Protein 8QLF (pdb70)

Secondary structure (DSSP, 8-state):
---GGGG--B-HHHHHHHHHHHHHHHHHHHHHHHHHHHHHHHS-HHHHHHHHHHHHHHHHHHHHHHHHHHHHHHHEEEETTTTEEEEPTT----GGGGHHHHHHHHHHHHHHHHHHTT--HHHHHHHHHHHHHHHHHHHHHHHHHHTTHHHHTT-TT---HHHHHHHHHHHHHHHHHHHHHHHHHHHS-SS---HHHHHHHHHHHHHHHHHHTHHHHHHTGGGG---HHHHHHHHHHHHHHHHH--HHHHHHHHHHHHHHHHTT-HHHH--

InterPro domains:
  IPR001425 Archaeal/bacterial/fungal rhodopsins [PF01036] (18-257)
  IPR001425 Archaeal/bacterial/fungal rhodopsins [PTHR28286] (17-255)
  IPR001425 Archaeal/bacterial/fungal rhodopsins [SM01021] (22-272)

Nearest PDB structures (foldseek):
  8qqz-assembly1_A  TM=9.911E-01  e=8.292E-35  Erythrobacter
  6rf0-assembly1_C  TM=9.013E-01  e=1.579E-16  Dokdonia eikasta
  6yc1-assembly1_A  TM=9.137E-01  e=3.208E-16  Dokdonia eikasta
  6xyt-assembly1_C  TM=9.085E-01  e=8.650E-16  Dokdonia eikasta
  6rez-assembly1_D  TM=9.075E-01  e=1.842E-15  Dokdonia eikasta

Foldseek 3Di:
DFFLLQQAWAACCLLVLLLVLLVVLLVVLVVLLVVLVVLLVLFDPLLSVLSVLSNVLSVLRSVLSVVLSVLSVVQWDQDPVVNTTHGDPPRGHDNLSSLVSLLSNQLSLLLSLLSLLPDDDPRSVVLSVLSSVLSNLLSVLCSQLSVQLCVLLVPPPGDDPVSVVVSLVVSVVSVVSSLVSLVVSLCRRDDDDDVVLSVLSVVLSVLLVVLVVLVSVLSCLSNVSDHSVSVSVSSVSVSSSSVSVSVSSVSSSLSSLVVRVVVPSVSSVVD

Radius of gyration: 20.22 Å; Cα contacts (8 Å, |Δi|>4): 405; chains: 1; bounding box: 25×40×68 Å

Sequence (271 aa):
MPSIENFLAYDFWQYDVIRHLFAFFSTAVFLAGLVYFAMTARTTAPNYRLSANISAVVMVSAALELGQLWLLWNESFQWAELQGSSFVPVAGERFSNNGYRRYMNWLIDVPMLATQLVVVCGFVGTELRNRWAKLTIAGVLMILTGYVGQYFEPAVAGVPGYEGAEQFWIWGIISTAFFVWMLLILANAVRNPQGAPSDEVRSRLKFCFWFLLATWSIYPFAYAMPLFAPTADGVVVRQVIYTVADVSSLVFGVILSQVALRRSAEEGFEPARVA

Structure (mmCIF, N/CA/C/O backbone):
data_8QLF
#
_entry.id   8QLF
#
_cell.length_a   53.382
_cell.length_b   53.382
_cell.length_c   364.842
_cell.angle_alpha   90.00
_cell.angle_beta   90.00
_cell.angle_gamma   120.00
#
_symmetry.space_group_name_H-M   'P 61 2 2'
#
loop_
_entity.id
_entity.type
_entity.pdbx_description
1 polymer 'Bacteriorhodopsin-like protein'
2 non-polymer EICOSANE
3 non-polymer 'OLEIC ACID'
4 water water
#
loop_
_atom_site.group_PDB
_atom_site.id
_atom_site.type_symbol
_atom_site.label_atom_id
_atom_site.label_alt_id
_atom_site.label_comp_id
_atom_site.label_asym_id
_atom_site.label_entity_id
_atom_site.label_seq_id
_atom_site.pdbx_PDB_ins_code
_atom_site.Cartn_x
_atom_site.Cartn_y
_atom_site.Cartn_z
_atom_site.occupancy
_atom_site.B_iso_or_equiv
_atom_site.auth_seq_id
_atom_site.auth_comp_id
_atom_site.auth_asym_id
_atom_site.auth_atom_id
_atom_site.pdbx_PDB_model_num
ATOM 1 N N . MET A 1 1 ? -31.027 10.633 17.962 1.00 106.03 1 MET A N 1
ATOM 2 C CA . MET A 1 1 ? -30.040 10.942 16.889 1.00 95.47 1 MET A CA 1
ATOM 3 C C . MET A 1 1 ? -29.361 12.277 17.177 1.00 95.19 1 MET A C 1
ATOM 4 O O . MET A 1 1 ? -29.417 13.189 16.354 1.00 100.18 1 MET A O 1
ATOM 6 N N . PRO A 1 2 ? -28.705 12.440 18.349 1.00 80.79 2 PRO A N 1
ATOM 7 C CA . PRO A 1 2 ? -27.971 13.665 18.654 1.00 69.30 2 PRO A CA 1
ATOM 8 C C . PRO A 1 2 ? -26.629 13.672 17.907 1.00 40.93 2 PRO A C 1
ATOM 9 O O . PRO A 1 2 ? -25.953 12.668 17.944 1.00 43.97 2 PRO A O 1
ATOM 13 N N . SER A 1 3 ? -26.292 14.774 17.230 1.00 36.69 3 SER A N 1
ATOM 14 C CA . SER A 1 3 ? -24.966 14.973 16.587 1.00 32.27 3 SER A CA 1
ATOM 15 C C . SER A 1 3 ? -23.964 15.435 17.655 1.00 31.01 3 SER A C 1
ATOM 16 O O . SER A 1 3 ? -24.408 15.845 18.750 1.00 28.06 3 SER A O 1
ATOM 19 N N . ILE A 1 4 ? -22.663 15.328 17.376 1.00 25.13 4 ILE A N 1
ATOM 20 C CA . ILE A 1 4 ? -21.577 15.611 18.364 1.00 25.49 4 ILE A CA 1
ATOM 21 C C . ILE A 1 4 ? -21.770 17.019 18.945 1.00 26.23 4 ILE A C 1
ATOM 22 O O . ILE A 1 4 ? -21.325 17.245 20.087 1.00 25.92 4 ILE A O 1
ATOM 27 N N . GLU A 1 5 ? -22.401 17.923 18.190 1.00 24.41 5 GLU A N 1
ATOM 28 C CA . GLU A 1 5 ? -22.542 19.362 18.551 1.00 26.91 5 GLU A CA 1
ATOM 29 C C . GLU A 1 5 ? -23.323 19.497 19.863 1.00 28.96 5 GLU A C 1
ATOM 30 O O . GLU A 1 5 ? -23.133 20.511 20.565 1.00 27.98 5 GLU A O 1
ATOM 36 N N . ASN A 1 6 ? -24.155 18.502 20.180 1.00 31.13 6 ASN A N 1
ATOM 37 C CA . ASN A 1 6 ? -25.136 18.524 21.298 1.00 34.20 6 ASN A CA 1
ATOM 38 C C . ASN A 1 6 ? -24.462 18.255 22.644 1.00 34.86 6 ASN A C 1
ATOM 39 O O . ASN A 1 6 ? -25.117 18.494 23.678 1.00 34.64 6 ASN A O 1
ATOM 44 N N . PHE A 1 7 ? -23.230 17.741 22.644 1.00 30.86 7 PHE A N 1
ATOM 45 C CA . PHE A 1 7 ? -22.562 17.237 23.873 1.00 31.25 7 PHE A CA 1
ATOM 46 C C . PHE A 1 7 ? -21.514 18.245 24.350 1.00 31.99 7 PHE A C 1
ATOM 47 O O . PHE A 1 7 ? -20.745 17.908 25.262 1.00 38.18 7 PHE A O 1
ATOM 55 N N . LEU A 1 8 ? -21.509 19.448 23.770 1.00 27.30 8 LEU A N 1
ATOM 56 C CA . LEU A 1 8 ? -20.467 20.476 24.022 1.00 28.06 8 LEU A CA 1
ATOM 57 C C . LEU A 1 8 ? -21.110 21.780 24.502 1.00 27.77 8 LEU A C 1
ATOM 58 O O . LEU A 1 8 ? -22.249 22.083 24.095 1.00 27.36 8 LEU A O 1
ATOM 63 N N . ALA A 1 9 ? -20.376 22.525 25.328 1.00 29.79 9 ALA A N 1
ATOM 64 C CA . ALA A 1 9 ? -20.678 23.923 25.703 1.00 30.16 9 ALA A CA 1
ATOM 65 C C . ALA A 1 9 ? -19.859 24.829 24.785 1.00 29.13 9 ALA A C 1
ATOM 66 O O . ALA A 1 9 ? -18.753 24.406 24.372 1.00 30.57 9 ALA A O 1
ATOM 68 N N . TYR A 1 10 ? -20.392 26.011 24.470 1.00 27.75 10 TYR A N 1
ATOM 69 C CA . TYR A 1 10 ? -19.788 26.995 23.536 1.00 26.49 10 TYR A CA 1
ATOM 70 C C . TYR A 1 10 ? -19.640 28.339 24.253 1.00 28.72 10 TYR A C 1
ATOM 71 O O . TYR A 1 10 ? -20.610 28.788 24.894 1.00 27.09 10 TYR A O 1
ATOM 80 N N . ASP A 1 11 ? -18.456 28.953 24.169 1.00 29.31 11 ASP A N 1
ATOM 81 C CA . ASP A 1 11 ? -18.255 30.358 24.610 1.00 27.35 11 ASP A CA 1
ATOM 82 C C . ASP A 1 11 ? -19.012 31.237 23.612 1.00 29.35 11 ASP A C 1
ATOM 83 O O . ASP A 1 11 ? -19.488 30.693 22.585 1.00 28.16 11 ASP A O 1
ATOM 88 N N . PHE A 1 12 ? -19.168 32.526 23.906 1.00 25.19 12 PHE A N 1
ATOM 89 C CA . PHE A 1 12 ? -20.017 33.430 23.091 1.00 26.85 12 PHE A CA 1
ATOM 90 C C . PHE A 1 12 ? -19.516 33.440 21.642 1.00 29.06 12 PHE A C 1
ATOM 91 O O . PHE A 1 12 ? -20.358 33.345 20.728 1.00 29.48 12 PHE A O 1
ATOM 99 N N . TRP A 1 13 ? -18.199 33.570 21.442 1.00 27.65 13 TRP A N 1
ATOM 100 C CA . TRP A 1 13 ? -17.563 33.666 20.100 1.00 28.23 13 TRP A CA 1
ATOM 101 C C . TRP A 1 13 ? -17.879 32.413 19.274 1.00 26.88 13 TRP A C 1
ATOM 102 O O . TRP A 1 13 ? -18.332 32.562 18.123 1.00 26.20 13 TRP A O 1
ATOM 113 N N . GLN A 1 14 ? -17.626 31.228 19.833 1.00 26.74 14 GLN A N 1
ATOM 114 C CA . GLN A 1 14 ? -17.865 29.925 19.159 1.00 27.67 14 GLN A CA 1
ATOM 115 C C . GLN A 1 14 ? -19.333 29.839 18.733 1.00 26.89 14 GLN A C 1
ATOM 116 O O . GLN A 1 14 ? -19.601 29.573 17.543 1.00 23.71 14 GLN A O 1
ATOM 122 N N . TYR A 1 15 ? -20.247 30.058 19.676 1.00 26.17 15 TYR A N 1
ATOM 123 C CA . TYR A 1 15 ? -21.711 29.972 19.448 1.00 26.05 15 TYR A CA 1
ATOM 124 C C . TYR A 1 15 ? -22.128 31.012 18.407 1.00 26.78 15 TYR A C 1
ATOM 125 O O . TYR A 1 15 ? -22.910 30.676 17.499 1.00 27.84 15 TYR A O 1
ATOM 134 N N . ASP A 1 16 ? -21.612 32.236 18.545 1.00 25.58 16 ASP A N 1
ATOM 135 C CA . ASP A 1 16 ? -22.022 33.404 17.723 1.00 26.95 16 ASP A CA 1
ATOM 136 C C . ASP A 1 16 ? -21.494 33.253 16.289 1.00 26.89 16 ASP A C 1
ATOM 137 O O . ASP A 1 16 ? -22.225 33.633 15.356 1.00 27.13 16 ASP A O 1
ATOM 142 N N . VAL A 1 17 ? -20.278 32.726 16.115 1.00 24.43 17 VAL A N 1
ATOM 143 C CA . VAL A 1 17 ? -19.669 32.466 14.776 1.00 26.31 17 VAL A CA 1
ATOM 144 C C . VAL A 1 17 ? -20.573 31.487 14.020 1.00 25.30 17 VAL A C 1
ATOM 145 O O . VAL A 1 17 ? -20.905 31.755 12.846 1.00 23.25 17 VAL A O 1
ATOM 149 N N . ILE A 1 18 ? -20.943 30.382 14.670 1.00 23.49 18 ILE A N 1
ATOM 150 C CA . ILE A 1 18 ? -21.735 29.286 14.040 1.00 26.59 18 ILE A CA 1
ATOM 151 C C . ILE A 1 18 ? -23.108 29.848 13.660 1.00 27.33 18 ILE A C 1
ATOM 152 O O . ILE A 1 18 ? -23.560 29.592 12.533 1.00 22.41 18 ILE A O 1
ATOM 157 N N . ARG A 1 19 ? -23.712 30.629 14.556 1.00 26.44 19 ARG A N 1
ATOM 158 C CA . ARG A 1 19 ? -24.997 31.337 14.329 1.00 29.59 19 ARG A CA 1
ATOM 159 C C . ARG A 1 19 ? -24.897 32.192 13.058 1.00 25.61 19 ARG A C 1
ATOM 160 O O . ARG A 1 19 ? -25.819 32.116 12.225 1.00 24.82 19 ARG A O 1
ATOM 168 N N . HIS A 1 20 ? -23.814 32.963 12.908 1.00 24.75 20 HIS A N 1
ATOM 169 C CA . HIS A 1 20 ? -23.584 33.887 11.760 1.00 28.56 20 HIS A CA 1
ATOM 170 C C . HIS A 1 20 ? -23.361 33.095 10.463 1.00 27.51 20 HIS A C 1
ATOM 171 O O . HIS A 1 20 ? -23.808 33.567 9.402 1.00 26.46 20 HIS A O 1
ATOM 178 N N . LEU A 1 21 ? -22.683 31.947 10.535 1.00 25.21 21 LEU A N 1
ATOM 179 C CA . LEU A 1 21 ? -22.473 31.053 9.363 1.00 23.72 21 LEU A CA 1
ATOM 180 C C . LEU A 1 21 ? -23.839 30.671 8.777 1.00 25.78 21 LEU A C 1
ATOM 181 O O . LEU A 1 21 ? -24.022 30.815 7.551 1.00 23.93 21 LEU A O 1
ATOM 186 N N . PHE A 1 22 ? -24.771 30.218 9.618 1.00 24.73 22 PHE A N 1
ATOM 187 C CA . PHE A 1 22 ? -26.125 29.771 9.192 1.00 26.13 22 PHE A CA 1
ATOM 188 C C . PHE A 1 22 ? -26.892 30.959 8.590 1.00 28.67 22 PHE A C 1
ATOM 189 O O . PHE A 1 22 ? -27.485 30.802 7.510 1.00 25.08 22 PHE A O 1
ATOM 197 N N . ALA A 1 23 ? -26.856 32.119 9.251 1.00 25.64 23 ALA A N 1
ATOM 198 C CA . ALA A 1 23 ? -27.599 33.339 8.852 1.00 29.76 23 ALA A CA 1
ATOM 199 C C . ALA A 1 23 ? -27.059 33.899 7.527 1.00 30.79 23 ALA A C 1
ATOM 200 O O . ALA A 1 23 ? -27.868 34.185 6.627 1.00 32.53 23 ALA A O 1
ATOM 202 N N A PHE A 1 24 ? -25.734 34.074 7.432 0.50 28.52 24 PHE A N 1
ATOM 203 N N B PHE A 1 24 ? -25.738 34.038 7.397 0.50 31.08 24 PHE A N 1
ATOM 204 C CA A PHE A 1 24 ? -25.012 34.574 6.229 0.50 30.81 24 PHE A CA 1
ATOM 205 C CA B PHE A 1 24 ? -25.087 34.624 6.197 0.50 35.06 24 PHE A CA 1
ATOM 206 C C A PHE A 1 24 ? -25.334 33.677 5.031 0.50 29.59 24 PHE A C 1
ATOM 207 C C B PHE A 1 24 ? -25.253 33.677 5.000 0.50 31.67 24 PHE A C 1
ATOM 208 O O A PHE A 1 24 ? -25.639 34.202 3.947 0.50 28.92 24 PHE A O 1
ATOM 209 O O B PHE A 1 24 ? -25.367 34.177 3.868 0.50 30.68 24 PHE A O 1
ATOM 224 N N . SER A 1 25 ? -25.270 32.360 5.231 1.00 26.98 25 SER A N 1
ATO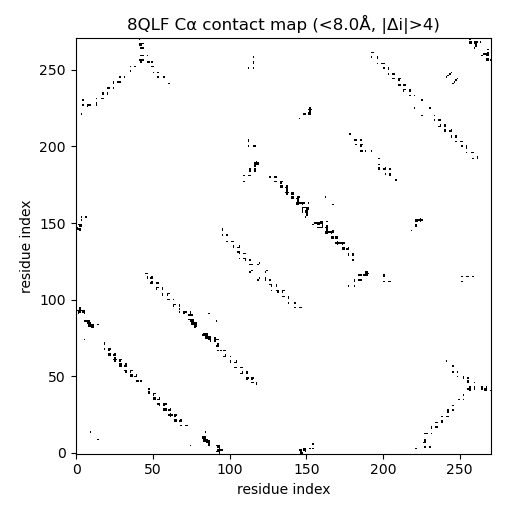M 225 C CA . SER A 1 25 ? -25.540 31.351 4.173 1.00 29.52 25 SER A CA 1
ATOM 226 C C . SER A 1 25 ? -26.975 31.528 3.660 1.00 25.68 25 SER A C 1
ATOM 227 O O . SER A 1 25 ? -27.153 31.633 2.434 1.00 25.64 25 SER A O 1
ATOM 230 N N . THR A 1 26 ? -27.953 31.570 4.571 1.00 26.28 26 THR A N 1
ATOM 231 C CA . THR A 1 26 ? -29.389 31.799 4.259 1.00 24.24 26 THR A CA 1
ATOM 232 C C . THR A 1 26 ? -29.512 33.048 3.378 1.00 26.70 26 THR A C 1
ATOM 233 O O . THR A 1 26 ? -30.155 32.963 2.317 1.00 26.54 26 THR A O 1
ATOM 237 N N . ALA A 1 27 ? -28.903 34.159 3.802 1.00 28.15 27 ALA A N 1
ATOM 238 C CA . ALA A 1 27 ? -28.953 35.470 3.114 1.00 28.84 27 ALA A CA 1
ATOM 239 C C . ALA A 1 27 ? -28.368 35.347 1.699 1.00 29.13 27 ALA A C 1
ATOM 240 O O . ALA A 1 27 ? -29.008 35.834 0.746 1.00 29.25 27 ALA A O 1
ATOM 242 N N . VAL A 1 28 ? -27.201 34.706 1.573 1.00 27.11 28 VAL A N 1
ATOM 243 C CA . VAL A 1 28 ? -26.444 34.556 0.293 1.00 28.78 28 VAL A CA 1
ATOM 244 C C . VAL A 1 28 ? -27.276 33.748 -0.712 1.00 24.27 28 VAL A C 1
ATOM 245 O O . VAL A 1 28 ? -27.260 34.103 -1.913 1.00 25.22 28 VAL A O 1
ATOM 249 N N . PHE A 1 29 ? -27.980 32.708 -0.257 1.00 23.46 29 PHE A N 1
ATOM 250 C CA . PHE A 1 29 ? -28.811 31.837 -1.132 1.00 25.41 29 PHE A CA 1
ATOM 251 C C . PHE A 1 29 ? -30.019 32.636 -1.644 1.00 22.12 29 PHE A C 1
ATOM 252 O O . PHE A 1 29 ? -30.352 32.528 -2.842 1.00 21.38 29 PHE A O 1
ATOM 260 N N . LEU A 1 30 ? -30.641 33.430 -0.769 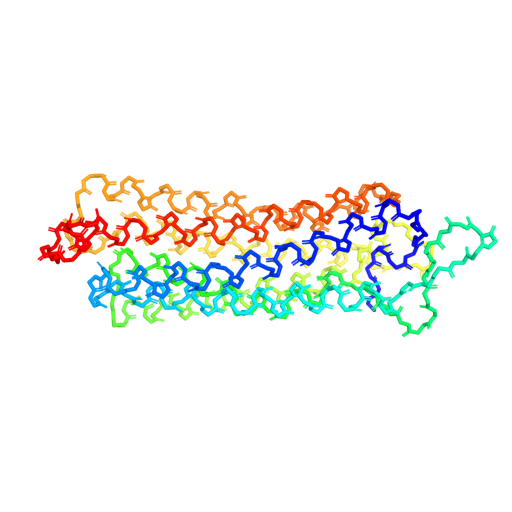1.00 22.91 30 LEU A N 1
ATOM 261 C CA . LEU A 1 30 ? -31.769 34.335 -1.122 1.00 26.73 30 LEU A CA 1
ATOM 262 C C . LEU A 1 30 ? -31.299 35.343 -2.176 1.00 27.40 30 LEU A C 1
ATOM 263 O O . LEU A 1 30 ? -32.022 35.533 -3.173 1.00 29.53 30 LEU A O 1
ATOM 268 N N . ALA A 1 31 ? -30.125 35.953 -1.975 1.00 26.25 31 ALA A N 1
ATOM 269 C CA . ALA A 1 31 ? -29.492 36.884 -2.941 1.00 26.07 31 ALA A CA 1
ATOM 270 C C . ALA A 1 31 ? -29.245 36.158 -4.272 1.00 29.21 31 ALA A C 1
ATOM 271 O O . ALA A 1 31 ? -29.494 36.758 -5.336 1.00 29.42 31 ALA A O 1
ATOM 273 N N . GLY A 1 32 ? -28.761 34.914 -4.214 1.00 25.19 32 GLY A N 1
ATOM 274 C CA . GLY A 1 32 ? -28.554 34.062 -5.403 1.00 23.17 32 GLY A CA 1
ATOM 275 C C . GLY A 1 32 ? -29.822 33.981 -6.236 1.00 21.83 32 GLY A C 1
ATOM 276 O O . GLY A 1 32 ? -29.739 34.022 -7.478 1.00 23.26 32 GLY A O 1
ATOM 277 N N . LEU A 1 33 ? -30.969 33.868 -5.570 1.00 27.25 33 LEU A N 1
ATOM 278 C CA . LEU A 1 33 ? -32.312 33.812 -6.206 1.00 30.14 33 LEU A CA 1
ATOM 279 C C . LEU A 1 33 ? -32.442 34.947 -7.233 1.00 28.48 33 LEU A C 1
ATOM 280 O O . LEU A 1 33 ? -32.882 34.679 -8.377 1.00 28.42 33 LEU A O 1
ATOM 285 N N . VAL A 1 34 ? -32.060 36.171 -6.850 1.00 29.87 34 VAL A N 1
ATOM 286 C CA . VAL A 1 34 ? -32.123 37.381 -7.724 1.00 30.12 34 VAL A CA 1
ATOM 287 C C . VAL A 1 34 ? -31.257 37.148 -8.967 1.00 28.31 34 VAL A C 1
ATOM 288 O O . VAL A 1 34 ? -31.749 37.387 -10.085 1.00 28.25 34 VAL A O 1
ATOM 292 N N . TYR A 1 35 ? -30.008 36.711 -8.784 1.00 26.22 35 TYR A N 1
ATOM 293 C CA . TYR A 1 35 ? -29.050 36.486 -9.896 1.00 25.00 35 TYR A CA 1
ATOM 294 C C . TYR A 1 35 ? -29.653 35.499 -10.908 1.00 24.97 35 TYR A C 1
ATOM 295 O O . TYR A 1 35 ? -29.608 35.771 -12.127 1.00 24.86 35 TYR A O 1
ATOM 304 N N . PHE A 1 36 ? -30.189 34.372 -10.433 1.00 22.59 36 PHE A N 1
ATOM 305 C CA . PHE A 1 36 ? -30.666 33.261 -11.302 1.00 24.23 36 PHE A CA 1
ATOM 306 C C . PHE A 1 36 ? -31.914 33.704 -12.069 1.00 23.18 36 PHE A C 1
ATOM 307 O O . PHE A 1 36 ? -32.023 33.362 -13.260 1.00 23.50 36 PHE A O 1
ATOM 315 N N . ALA A 1 37 ? -32.812 34.448 -11.416 1.00 25.51 37 ALA A N 1
ATOM 316 C CA . ALA A 1 37 ? -34.009 35.051 -12.050 1.00 30.04 37 ALA A CA 1
ATOM 317 C C . ALA A 1 37 ? -33.570 35.908 -13.246 1.00 30.76 37 ALA A C 1
ATOM 318 O O . ALA A 1 37 ? -34.108 35.717 -14.355 1.00 29.27 37 ALA A O 1
ATOM 320 N N . MET A 1 38 ? -32.592 36.792 -13.039 1.00 30.10 38 MET A N 1
ATOM 321 C CA . MET A 1 38 ? -32.101 37.749 -14.068 1.00 31.77 38 MET A CA 1
ATOM 322 C C . MET A 1 38 ? -31.416 36.986 -15.206 1.00 31.29 38 MET A C 1
ATOM 323 O O . MET A 1 38 ? -31.747 37.251 -16.383 1.00 34.16 38 MET A O 1
ATOM 328 N N . THR A 1 39 ? -30.523 36.053 -14.866 1.00 29.56 39 THR A N 1
ATOM 329 C CA . THR A 1 39 ? -29.748 35.225 -15.827 1.00 29.98 39 THR A CA 1
ATOM 330 C C . THR A 1 39 ? -30.706 34.370 -16.665 1.00 29.50 39 THR A C 1
ATOM 331 O O . THR A 1 39 ? -30.422 34.166 -17.857 1.00 29.89 39 THR A O 1
ATOM 335 N N . ALA A 1 40 ? -31.796 33.878 -16.074 1.00 27.01 40 ALA A N 1
ATOM 336 C CA . ALA A 1 40 ? -32.776 33.009 -16.768 1.00 31.92 40 ALA A CA 1
ATOM 337 C C . ALA A 1 40 ? -33.235 33.699 -18.061 1.00 26.05 40 ALA A C 1
ATOM 338 O O . ALA A 1 40 ? -33.303 33.019 -19.107 1.00 27.25 40 ALA A O 1
ATOM 340 N N . ARG A 1 41 ? -33.506 35.006 -17.991 1.00 29.92 41 ARG A N 1
ATOM 341 C CA . ARG A 1 41 ? -34.089 35.817 -19.097 1.00 32.94 41 ARG A CA 1
ATOM 342 C C . ARG A 1 41 ? -33.106 35.932 -20.268 1.00 32.89 41 ARG A C 1
ATOM 343 O O . ARG A 1 41 ? -33.581 36.103 -21.409 1.00 35.29 41 ARG A O 1
ATOM 351 N N . THR A 1 42 ? -31.798 35.873 -19.999 1.00 29.04 42 THR A N 1
ATOM 352 C CA . THR A 1 42 ? -30.721 36.038 -21.015 1.00 29.91 42 THR A CA 1
ATOM 353 C C . THR A 1 42 ? -30.256 34.661 -21.504 1.00 28.81 42 THR A C 1
ATOM 354 O O . THR A 1 42 ? -29.376 34.612 -22.383 1.00 28.25 42 THR A O 1
ATOM 358 N N . THR A 1 43 ? -30.831 33.584 -20.965 1.00 28.09 43 THR A N 1
ATOM 359 C CA . THR A 1 43 ? -30.489 32.186 -21.336 1.00 25.65 43 THR A CA 1
ATOM 360 C C . THR A 1 43 ? -31.496 31.695 -22.379 1.00 24.98 43 THR A C 1
ATOM 361 O O . THR A 1 43 ? -32.698 31.986 -22.216 1.00 24.51 43 THR A O 1
ATOM 365 N N . ALA A 1 44 ? -31.019 30.984 -23.406 1.00 25.08 44 ALA A N 1
ATOM 366 C CA . ALA A 1 44 ? -31.855 30.343 -24.448 1.00 24.91 44 ALA A CA 1
ATOM 367 C C . ALA A 1 44 ? -32.871 29.420 -23.781 1.00 24.20 44 ALA A C 1
ATOM 368 O O . ALA A 1 44 ? -32.579 28.790 -22.767 1.00 23.51 44 ALA A O 1
ATOM 370 N N . PRO A 1 45 ? -34.096 29.303 -24.335 1.00 25.45 45 PRO A N 1
ATOM 371 C CA . PRO A 1 45 ? -35.128 28.443 -23.754 1.00 27.32 45 PRO A CA 1
ATOM 372 C C . PRO A 1 45 ? -34.628 27.042 -23.376 1.00 27.46 45 PRO A C 1
ATOM 373 O O . PRO A 1 45 ? -35.019 26.548 -22.335 1.00 31.02 45 PRO A O 1
ATOM 377 N N . ASN A 1 46 ? -33.782 26.443 -24.220 1.00 30.32 46 ASN A N 1
ATOM 378 C CA . ASN A 1 46 ? -33.363 25.021 -24.100 1.00 30.55 46 ASN A CA 1
ATOM 379 C C . ASN A 1 46 ? -32.411 24.833 -22.906 1.00 33.22 46 ASN A C 1
ATOM 380 O O . ASN A 1 46 ? -32.229 23.669 -22.493 1.00 41.63 46 ASN A O 1
ATOM 385 N N . TYR A 1 47 ? -31.822 25.911 -22.374 1.00 27.19 47 TYR A N 1
ATOM 386 C CA . TYR A 1 47 ? -30.870 25.858 -21.228 1.00 26.35 47 TYR A CA 1
ATOM 387 C C . TYR A 1 47 ? -31.439 26.608 -20.020 1.00 25.49 47 TYR A C 1
ATOM 388 O O . TYR A 1 47 ? -30.843 26.529 -18.928 1.00 22.90 47 TYR A O 1
ATOM 397 N N . ARG A 1 48 ? -32.564 27.303 -20.199 1.00 22.71 48 ARG A N 1
ATOM 398 C CA . ARG A 1 48 ? -33.180 28.148 -19.143 1.00 25.03 48 ARG A CA 1
ATOM 399 C C . ARG A 1 48 ? -33.580 27.284 -17.939 1.00 23.87 48 ARG A C 1
ATOM 400 O O . ARG A 1 48 ? -33.546 27.795 -16.803 1.00 23.28 48 ARG A O 1
ATOM 408 N N . LEU A 1 49 ? -33.954 26.026 -18.169 1.00 22.76 49 LEU A N 1
ATOM 409 C CA . LEU A 1 49 ? -34.338 25.092 -17.078 1.00 22.94 49 LEU A CA 1
ATOM 410 C C . LEU A 1 49 ? -33.238 25.078 -16.006 1.00 23.75 49 LEU A C 1
ATOM 411 O O . LEU A 1 49 ? -33.580 25.014 -14.807 1.00 23.05 49 LEU A O 1
ATOM 416 N N . SER A 1 50 ? -31.965 25.134 -16.406 1.00 21.26 50 SER A N 1
ATOM 417 C CA . SER A 1 50 ? -30.818 25.026 -15.464 1.00 22.94 50 SER A CA 1
ATOM 418 C C . SER A 1 50 ? -30.850 26.186 -14.460 1.00 22.06 50 SER A C 1
ATOM 419 O O . SER A 1 50 ? -30.691 25.925 -13.250 1.00 22.48 50 SER A O 1
ATOM 422 N N . ALA A 1 51 ? -31.051 27.421 -14.929 1.00 24.62 51 ALA A N 1
ATOM 423 C CA . ALA A 1 51 ? -31.160 28.621 -14.067 1.00 23.23 51 ALA A CA 1
ATOM 424 C C . ALA A 1 51 ? -32.355 28.443 -13.123 1.00 24.10 51 ALA A C 1
ATOM 425 O O . ALA A 1 51 ? -32.258 28.821 -11.941 1.00 23.50 51 ALA A O 1
ATOM 427 N N . ASN A 1 52 ? -33.444 27.871 -13.634 1.00 22.54 52 ASN A N 1
ATOM 428 C CA . ASN A 1 52 ? -34.700 27.644 -12.874 1.00 20.75 52 ASN A CA 1
ATOM 429 C C . ASN A 1 52 ? -34.441 26.634 -11.747 1.00 21.22 52 ASN A C 1
ATOM 430 O O . ASN A 1 52 ? -34.980 26.822 -10.645 1.00 21.04 52 ASN A O 1
ATOM 435 N N . ILE A 1 53 ? -33.652 25.595 -12.028 1.00 19.58 53 ILE A N 1
ATOM 436 C CA . ILE A 1 53 ? -33.252 24.551 -11.041 1.00 20.13 53 ILE A CA 1
ATOM 437 C C . ILE A 1 53 ? -32.372 25.200 -9.963 1.00 19.71 53 ILE A C 1
ATOM 438 O O . ILE A 1 53 ? -32.561 24.884 -8.773 1.00 20.19 53 ILE A O 1
ATOM 443 N N . SER A 1 54 ? -31.460 26.099 -10.345 1.00 21.13 54 SER A N 1
ATOM 444 C CA . SER A 1 54 ? -30.599 26.839 -9.384 1.00 21.43 54 SER A CA 1
ATOM 445 C C . SER A 1 54 ? -31.485 27.596 -8.384 1.00 21.99 54 SER A C 1
ATOM 446 O O . SER A 1 54 ? -31.178 27.563 -7.174 1.00 19.57 54 SER A O 1
ATOM 449 N N . ALA A 1 55 ? -32.552 28.237 -8.863 1.00 21.60 55 ALA A N 1
ATOM 450 C CA . ALA A 1 55 ? -33.525 28.979 -8.026 1.00 23.22 55 ALA A CA 1
ATOM 451 C C . ALA A 1 55 ? -34.149 28.013 -7.014 1.00 22.93 55 ALA A C 1
ATOM 452 O O . ALA A 1 55 ? -34.243 28.368 -5.824 1.00 23.11 55 ALA A O 1
ATOM 454 N N . VAL A 1 56 ? -34.548 26.823 -7.467 1.00 21.54 56 VAL A N 1
ATOM 455 C CA . VAL A 1 56 ? -35.133 25.767 -6.592 1.00 20.63 56 VAL A CA 1
ATOM 456 C C . VAL A 1 56 ? -34.115 25.400 -5.509 1.00 21.00 56 VAL A C 1
ATOM 457 O O . VAL A 1 56 ? -34.512 25.267 -4.338 1.00 21.24 56 VAL A O 1
ATOM 461 N N . VAL A 1 57 ? -32.848 25.221 -5.883 1.00 20.70 57 VAL A N 1
ATOM 462 C CA . VAL A 1 57 ? -31.778 24.843 -4.914 1.00 21.83 57 VAL A CA 1
ATOM 463 C C . VAL A 1 57 ? -31.560 25.994 -3.926 1.00 21.40 57 VAL A C 1
ATOM 464 O O . VAL A 1 57 ? -31.344 25.704 -2.730 1.00 19.38 57 VAL A O 1
ATOM 468 N N . MET A 1 58 ? -31.622 27.249 -4.388 1.00 22.69 58 MET A N 1
ATOM 469 C CA . MET A 1 58 ? -31.421 28.433 -3.504 1.00 22.40 58 MET A CA 1
ATOM 470 C C . MET A 1 58 ? -32.485 28.423 -2.399 1.00 23.74 58 MET A C 1
ATOM 471 O O . MET A 1 58 ? -32.125 28.668 -1.227 1.00 23.58 58 MET A O 1
ATOM 476 N N . VAL A 1 59 ? -33.746 28.162 -2.756 1.00 22.48 59 VAL A N 1
ATOM 477 C CA . VAL A 1 59 ? -34.890 28.156 -1.796 1.00 23.33 59 VAL A CA 1
ATOM 478 C C . VAL A 1 59 ? -34.717 26.967 -0.845 1.00 22.82 59 VAL A C 1
ATOM 479 O O . VAL A 1 59 ? -34.841 27.159 0.383 1.00 22.57 59 VAL A O 1
ATOM 483 N N . SER A 1 60 ? -34.416 25.786 -1.388 1.00 21.08 60 SER A N 1
ATOM 484 C CA . SER A 1 60 ? -34.140 24.558 -0.601 1.00 21.79 60 SER A CA 1
ATOM 485 C C . SER A 1 60 ? -33.046 24.856 0.431 1.00 21.65 60 SER A C 1
ATOM 486 O O . SER A 1 60 ? -33.251 24.541 1.620 1.00 22.43 60 SER A O 1
ATOM 489 N N . ALA A 1 61 ? -31.937 25.459 -0.010 1.00 19.97 61 ALA A N 1
ATOM 490 C CA . ALA A 1 61 ? -30.729 25.728 0.812 1.00 20.26 61 ALA A CA 1
ATOM 491 C C . ALA A 1 61 ? -31.037 26.790 1.876 1.00 22.06 61 ALA A C 1
ATOM 492 O O . ALA A 1 61 ? -30.527 26.659 3.010 1.00 22.52 61 ALA A O 1
ATOM 494 N N . ALA A 1 62 ? -31.836 27.802 1.530 1.00 21.87 62 ALA A N 1
ATOM 495 C CA . ALA A 1 62 ? -32.261 28.879 2.455 1.00 22.98 62 ALA A CA 1
ATOM 496 C C . ALA A 1 62 ? -33.055 28.265 3.615 1.00 24.70 62 ALA A C 1
ATOM 497 O O . ALA A 1 62 ? -32.817 28.660 4.772 1.00 23.67 62 ALA A O 1
ATOM 499 N N . LEU A 1 63 ? -33.953 27.320 3.318 1.00 24.51 63 LEU A N 1
ATOM 500 C CA . LEU A 1 63 ? -34.787 26.623 4.335 1.00 28.31 63 LEU A CA 1
ATOM 501 C C . LEU A 1 63 ? -33.912 25.664 5.153 1.00 26.12 63 LEU A C 1
ATOM 502 O O . LEU A 1 63 ? -34.105 25.602 6.378 1.00 27.38 63 LEU A O 1
ATOM 507 N N . GLU A 1 64 ? -33.005 24.938 4.493 1.00 26.80 64 GLU A N 1
ATOM 508 C CA . GLU A 1 64 ? -31.963 24.088 5.133 1.00 28.90 64 GLU A CA 1
ATOM 509 C C . GLU A 1 64 ? -31.256 24.873 6.238 1.00 26.22 64 GLU A C 1
ATOM 510 O O . GLU A 1 64 ? -31.327 24.453 7.413 1.00 27.17 64 GLU A O 1
ATOM 516 N N . LEU A 1 65 ? -30.576 25.959 5.849 1.00 24.09 65 LEU A N 1
ATOM 517 C CA . LEU A 1 65 ? -29.673 26.738 6.736 1.00 26.21 65 LEU A CA 1
ATOM 518 C C . LEU A 1 65 ? -30.510 27.558 7.724 1.00 24.08 65 LEU A C 1
ATOM 519 O O . LEU A 1 65 ? -30.055 27.738 8.868 1.00 23.44 65 LEU A O 1
ATOM 524 N N . GLY A 1 66 ? -31.694 28.008 7.302 1.00 24.52 66 GLY A N 1
ATOM 525 C CA . GLY A 1 66 ? -32.684 28.660 8.179 1.00 23.49 66 GLY A CA 1
ATOM 526 C C . GLY A 1 66 ? -33.083 27.745 9.322 1.00 23.40 66 GLY A C 1
ATOM 527 O O . GLY A 1 66 ? -33.090 28.205 10.474 1.00 23.82 66 GLY A O 1
ATOM 528 N N . GLN A 1 67 ? -33.380 26.477 9.025 1.00 23.26 67 GLN A N 1
ATOM 529 C CA . GLN A 1 67 ? -33.735 25.469 10.056 1.00 23.41 67 GLN A CA 1
ATOM 530 C C . GLN A 1 67 ? -32.554 25.266 11.012 1.00 25.60 67 GLN A C 1
ATOM 531 O O . GLN A 1 67 ? -32.793 25.208 12.239 1.00 22.95 67 GLN A O 1
ATOM 537 N N . LEU A 1 68 ? -31.331 25.162 10.482 1.00 23.22 68 LEU A N 1
ATOM 538 C CA . LEU A 1 68 ? -30.105 25.003 11.307 1.00 23.85 68 LEU A CA 1
ATOM 539 C C . LEU A 1 68 ? -29.967 26.218 12.233 1.00 23.58 68 LEU A C 1
ATOM 540 O O . LEU A 1 68 ? -29.639 26.020 13.413 1.00 25.49 68 LEU A O 1
ATOM 545 N N . TRP A 1 69 ? -30.207 27.429 11.724 1.00 22.85 69 TRP A N 1
ATOM 546 C CA . TRP A 1 69 ? -30.128 28.674 12.535 1.00 24.90 69 TRP A CA 1
ATOM 547 C C . TRP A 1 69 ? -31.118 28.588 13.705 1.00 23.65 69 TRP A C 1
ATOM 548 O O . TRP A 1 69 ? -30.715 28.885 14.854 1.00 22.52 69 TRP A O 1
ATOM 559 N N . LEU A 1 70 ? -32.357 28.175 13.429 1.00 22.05 70 LEU A N 1
ATOM 560 C CA . LEU A 1 70 ? -33.447 28.067 14.436 1.00 27.29 70 LEU A CA 1
ATOM 561 C C . LEU A 1 70 ? -33.105 26.980 15.462 1.00 28.73 70 LEU A C 1
ATOM 562 O O . LEU A 1 70 ? -33.256 27.238 16.673 1.00 26.66 70 LEU A O 1
ATOM 567 N N . LEU A 1 71 ? -32.665 25.809 14.995 1.00 25.49 71 LEU A N 1
ATOM 568 C CA . LEU A 1 71 ? -32.301 24.656 15.861 1.00 28.58 71 LEU A CA 1
ATOM 569 C C . LEU A 1 71 ? -31.113 25.034 16.753 1.00 25.41 71 LEU A C 1
ATOM 570 O O . LEU A 1 71 ? -31.125 24.646 17.931 1.00 26.23 71 LEU A O 1
ATOM 575 N N . TRP A 1 72 ? -30.137 25.772 16.212 1.00 26.22 72 TRP A N 1
ATOM 576 C CA . TRP A 1 72 ? -28.927 26.219 16.951 1.00 24.78 72 TRP A CA 1
ATOM 577 C C . TRP A 1 72 ? -29.347 27.139 18.105 1.00 30.37 72 TRP A C 1
ATOM 578 O O . TRP A 1 72 ? -28.859 26.944 19.236 1.00 30.17 72 TRP A O 1
ATOM 589 N N . ASN A 1 73 ? -30.236 28.094 17.827 1.00 28.88 73 ASN A N 1
ATOM 590 C CA . ASN A 1 73 ? -30.736 29.083 18.818 1.00 30.64 73 ASN A CA 1
ATOM 591 C C . ASN A 1 73 ? -31.547 28.363 19.900 1.00 30.55 73 ASN A C 1
ATOM 592 O O . ASN A 1 73 ? -31.377 28.706 21.084 1.00 32.36 73 ASN A O 1
ATOM 597 N N . GLU A 1 74 ? -32.367 27.385 19.508 1.00 29.79 74 GLU A N 1
ATOM 598 C CA . GLU A 1 74 ? -33.349 26.689 20.386 1.00 30.22 74 GLU A CA 1
ATOM 599 C C . GLU A 1 74 ? -32.660 25.611 21.239 1.00 36.50 74 GLU A C 1
ATOM 600 O O . GLU A 1 74 ? -33.158 25.326 22.344 1.00 33.08 74 GLU A O 1
ATOM 606 N N . SER A 1 75 ? -31.569 25.014 20.751 1.00 27.64 75 SER A N 1
ATOM 607 C CA . SER A 1 75 ? -30.972 23.778 21.324 1.00 31.02 75 SER A CA 1
ATOM 608 C C . SER A 1 75 ? -29.951 24.102 22.422 1.00 29.53 75 SER A C 1
ATOM 609 O O . SER A 1 75 ? -29.530 23.160 23.115 1.00 27.79 75 SER A O 1
ATOM 612 N N . PHE A 1 76 ? -29.571 25.374 22.574 1.00 27.54 76 PHE A N 1
ATOM 613 C CA . PHE A 1 76 ? -28.574 25.841 23.571 1.00 29.86 76 PHE A CA 1
ATOM 614 C C . PHE A 1 76 ? -29.134 27.045 24.333 1.00 30.67 76 PHE A C 1
ATOM 615 O O . PHE A 1 76 ? -29.930 27.814 23.766 1.00 32.09 76 PHE A O 1
ATOM 623 N N . GLN A 1 77 ? -28.720 27.188 25.593 1.00 31.93 77 GLN A N 1
ATOM 624 C CA . GLN A 1 77 ? -29.153 28.268 26.515 1.00 33.11 77 GLN A CA 1
ATOM 625 C C . GLN A 1 77 ? -27.910 28.886 27.160 1.00 33.33 77 GLN A C 1
ATOM 626 O O . GLN A 1 77 ? -27.004 28.127 27.563 1.00 29.81 77 GLN A O 1
ATOM 632 N N . TRP A 1 78 ? -27.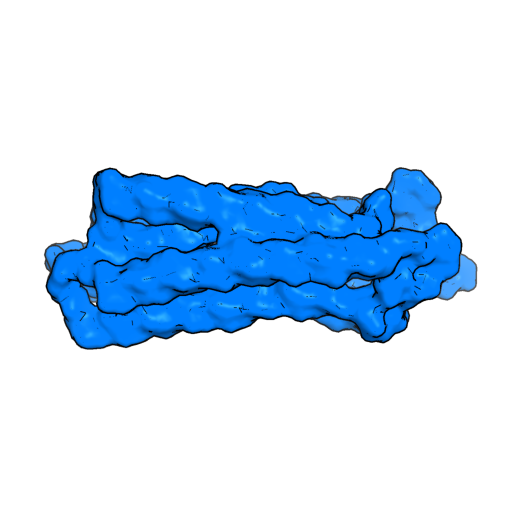862 30.214 27.232 1.00 31.29 78 TRP A N 1
ATOM 633 C CA . TRP A 1 78 ? -26.803 30.956 27.957 1.00 30.03 78 TRP A CA 1
ATOM 634 C C . TRP A 1 78 ? -26.870 30.588 29.441 1.00 28.33 78 TRP A C 1
ATOM 635 O O . TRP A 1 78 ? -27.954 30.726 30.029 1.00 31.11 78 TRP A O 1
ATOM 646 N N . ALA A 1 79 ? -25.759 30.110 30.007 1.00 26.31 79 ALA A N 1
ATOM 647 C CA . ALA A 1 79 ? -25.582 29.877 31.459 1.00 28.97 79 ALA A CA 1
ATOM 648 C C . ALA A 1 79 ? -24.658 30.969 32.009 1.00 30.10 79 ALA A C 1
ATOM 649 O O . ALA A 1 79 ? -23.440 30.898 31.762 1.00 29.62 79 ALA A O 1
ATOM 651 N N . GLU A 1 80 ? -25.232 31.945 32.714 1.00 28.92 80 GLU A N 1
ATOM 652 C CA . GLU A 1 80 ? -24.545 33.181 33.174 1.00 33.70 80 GLU A CA 1
ATOM 653 C C . GLU A 1 80 ? -23.325 32.827 34.035 1.00 30.24 80 GLU A C 1
ATOM 654 O O . GLU A 1 80 ? -22.271 33.468 33.854 1.00 33.19 80 GLU A O 1
ATOM 660 N N . LEU A 1 81 ? -23.463 31.858 34.944 1.00 28.17 81 LEU A N 1
ATOM 661 C CA . LEU A 1 81 ? -22.394 31.477 35.910 1.00 31.23 81 LEU A CA 1
ATOM 662 C C . LEU A 1 81 ? -21.236 30.797 35.169 1.00 31.36 81 LEU A C 1
ATOM 663 O O . LEU A 1 81 ? -20.089 30.917 35.638 1.00 29.06 81 LEU A O 1
ATOM 668 N N . GLN A 1 82 ? -21.522 30.136 34.041 1.00 33.10 82 GLN A N 1
ATOM 669 C CA . GLN A 1 82 ? -20.513 29.412 33.221 1.00 32.18 82 GLN A CA 1
ATOM 670 C C . GLN A 1 82 ? -19.932 30.352 32.161 1.00 36.36 82 GLN A C 1
ATOM 671 O O . GLN A 1 82 ? -18.792 30.106 31.720 1.00 33.37 82 GLN A O 1
ATOM 677 N N . GLY A 1 83 ? -20.696 31.371 31.752 1.00 31.11 83 GLY A N 1
ATOM 678 C CA . GLY A 1 83 ? -20.329 32.280 30.651 1.00 31.45 83 GLY A CA 1
ATOM 679 C C . GLY A 1 83 ? -20.228 31.528 29.334 1.00 31.01 83 GLY A C 1
ATOM 680 O O . GLY A 1 83 ? -19.342 31.841 28.519 1.00 32.61 83 GLY A O 1
ATOM 681 N N A SER A 1 84 ? -21.121 30.554 29.136 0.50 31.54 84 SER A N 1
ATOM 682 N N B SER A 1 84 ? -21.114 30.554 29.124 0.50 30.82 84 SER A N 1
ATOM 683 C CA A SER A 1 84 ? -21.168 29.669 27.944 0.50 31.83 84 SER A CA 1
ATOM 684 C CA B SER A 1 84 ? -21.157 29.728 27.891 0.50 30.67 84 SER A CA 1
ATOM 685 C C A SER A 1 84 ? -22.622 29.400 27.542 0.50 29.74 84 SER A C 1
ATOM 686 C C B SER A 1 84 ? -22.601 29.358 27.549 0.50 29.57 84 SER A C 1
ATOM 687 O O A SER A 1 84 ? -23.520 29.564 28.394 0.50 27.00 84 SER A O 1
ATOM 688 O O B SER A 1 84 ? -23.468 29.406 28.446 0.50 28.12 84 SER A O 1
ATOM 693 N N . PHE A 1 85 ? -22.830 29.008 26.283 1.00 27.02 85 PHE A N 1
ATOM 694 C CA . PHE A 1 85 ? -24.078 28.376 25.799 1.00 27.96 85 PHE A CA 1
ATOM 695 C C . PHE A 1 85 ? -23.943 26.877 26.077 1.00 27.08 85 PHE A C 1
ATOM 696 O O . PHE A 1 85 ? -22.921 26.285 25.698 1.00 29.83 85 PHE A O 1
ATOM 704 N N . VAL A 1 86 ? -24.925 26.300 26.769 1.00 24.20 86 VAL A N 1
ATOM 705 C CA . VAL A 1 86 ? -24.919 24.872 27.189 1.00 27.82 86 VAL A CA 1
ATOM 706 C C . VAL A 1 86 ? -26.121 24.181 26.558 1.00 27.80 86 VAL A C 1
ATOM 707 O O . VAL A 1 86 ? -27.147 24.816 26.317 1.00 29.03 86 VAL A O 1
ATOM 711 N N . PRO A 1 87 ? -26.025 22.863 26.274 1.00 27.24 87 PRO A N 1
ATOM 712 C CA . PRO A 1 87 ? -27.116 22.126 25.644 1.00 29.71 87 PRO A CA 1
ATOM 713 C C . PRO A 1 87 ? -28.368 22.162 26.528 1.00 36.20 87 PRO A C 1
ATOM 714 O O . PRO A 1 87 ? -28.248 21.995 27.733 1.00 30.90 87 PRO A O 1
ATOM 718 N N . VAL A 1 88 ? -29.524 22.405 25.912 1.00 28.85 88 VAL A N 1
ATOM 719 C CA . VAL A 1 88 ? -30.853 22.336 26.581 1.00 34.40 88 VAL A CA 1
ATOM 720 C C . VAL A 1 88 ? -31.320 20.879 26.527 1.00 31.41 88 VAL A C 1
ATOM 721 O O . VAL A 1 88 ? -31.221 20.264 25.452 1.00 38.48 88 VAL A O 1
ATOM 725 N N . ALA A 1 89 ? -31.786 20.337 27.653 1.00 39.50 89 ALA A N 1
ATOM 726 C CA . ALA A 1 89 ? -32.373 18.980 27.737 1.00 48.44 89 ALA A CA 1
ATOM 727 C C . ALA A 1 89 ? -33.637 18.931 26.870 1.00 56.24 89 ALA A C 1
ATOM 728 O O . ALA A 1 89 ? -34.426 19.896 26.923 1.00 60.57 89 ALA A O 1
ATOM 730 N N . GLY A 1 90 ? -33.802 17.860 26.088 1.00 63.07 90 GLY A N 1
ATOM 731 C CA . GLY A 1 90 ? -35.006 17.602 25.273 1.00 73.03 90 GLY A CA 1
ATOM 732 C C . GLY A 1 90 ? -34.934 18.279 23.914 1.00 78.79 90 GLY A C 1
ATOM 733 O O . GLY A 1 90 ? -35.662 17.842 22.999 1.00 81.27 90 GLY A O 1
ATOM 734 N N . GLU A 1 91 ? -34.099 19.315 23.790 1.00 79.60 91 GLU A N 1
ATOM 735 C CA . GLU A 1 91 ? -33.860 20.064 22.527 1.00 71.80 91 GLU A CA 1
ATOM 736 C C . GLU A 1 91 ? -32.513 19.623 21.946 1.00 77.18 91 GLU A C 1
ATOM 737 O O . GLU A 1 91 ? -31.470 19.972 22.538 1.00 86.34 91 GLU A O 1
ATOM 743 N N . ARG A 1 92 ? -32.542 18.880 20.837 1.00 59.97 92 ARG A N 1
ATOM 744 C CA . ARG A 1 92 ? -31.337 18.300 20.192 1.00 59.95 92 ARG A CA 1
ATOM 745 C C . ARG A 1 92 ? -31.091 19.007 18.856 1.00 63.45 92 ARG A C 1
ATOM 746 O O . ARG A 1 92 ? -32.047 19.164 18.062 1.00 53.11 92 ARG A O 1
ATOM 748 N N . PHE A 1 93 ? -29.850 19.445 18.645 1.00 51.20 93 PHE A N 1
ATOM 749 C CA . PHE A 1 93 ? -29.331 19.929 17.345 1.00 47.57 93 PHE A CA 1
ATOM 750 C C . PHE A 1 93 ? -28.642 18.756 16.645 1.00 42.40 93 PHE A C 1
ATOM 751 O O . PHE A 1 93 ? -27.944 17.978 17.318 1.00 41.99 93 PHE A O 1
ATOM 759 N N . SER A 1 94 ? -28.849 18.625 15.335 1.00 41.35 94 SER A N 1
ATOM 760 C CA . SER A 1 94 ? -28.149 17.639 14.475 1.00 41.95 94 SER A CA 1
ATOM 761 C C . SER A 1 94 ? -27.977 18.223 13.075 1.00 36.98 94 SER A C 1
ATOM 762 O O . SER A 1 94 ? -28.982 18.707 12.503 1.00 32.60 94 SER A O 1
ATOM 765 N N A ASN A 1 95 ? -26.736 18.197 12.567 0.50 34.84 95 ASN A N 1
ATOM 766 N N B ASN A 1 95 ? -26.760 18.191 12.525 0.50 38.09 95 ASN A N 1
ATOM 767 C CA A ASN A 1 95 ? -26.400 18.422 11.136 0.50 32.80 95 ASN A CA 1
ATOM 768 C CA B ASN A 1 95 ? -26.5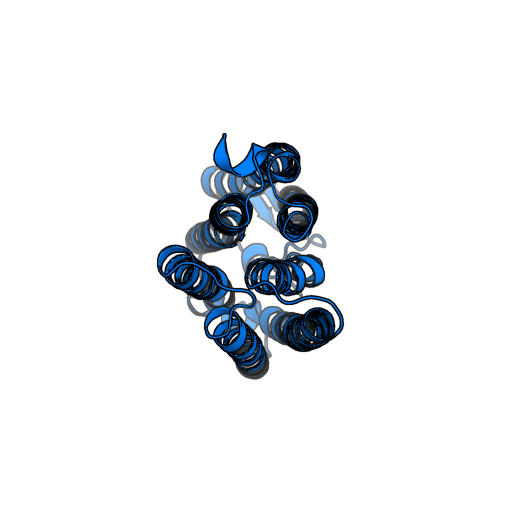32 18.538 11.099 0.50 38.26 95 ASN A CA 1
ATOM 769 C C A ASN A 1 95 ? -27.280 17.503 10.294 0.50 26.31 95 ASN A C 1
ATOM 770 C C B ASN A 1 95 ? -27.193 17.448 10.248 0.50 29.23 95 ASN A C 1
ATOM 771 O O A ASN A 1 95 ? -27.551 17.838 9.131 0.50 32.18 95 ASN A O 1
ATOM 772 O O B ASN A 1 95 ? -27.224 17.605 9.015 0.50 34.99 95 ASN A O 1
ATOM 781 N N . GLY A 1 96 ? -27.696 16.383 10.890 1.00 30.47 96 GLY A N 1
ATOM 782 C CA . GLY A 1 96 ? -28.499 15.337 10.225 1.00 26.54 96 GLY A CA 1
ATOM 783 C C . GLY A 1 96 ? -29.736 15.923 9.567 1.00 25.58 96 GLY A C 1
ATOM 784 O O . GLY A 1 96 ? -30.175 15.384 8.537 1.00 25.81 96 GLY A O 1
ATOM 785 N N . TYR A 1 97 ? -30.269 17.011 10.126 1.00 26.03 97 TYR A N 1
ATOM 786 C CA . TYR A 1 97 ? -31.462 17.725 9.606 1.00 26.45 97 TYR A CA 1
ATOM 787 C C . TYR A 1 97 ? -31.224 18.206 8.167 1.00 27.02 97 TYR A C 1
ATOM 788 O O . TYR A 1 97 ? -32.182 18.252 7.383 1.00 27.09 97 TYR A O 1
ATOM 797 N N A ARG A 1 98 ? -29.978 18.534 7.819 0.50 25.00 98 ARG A N 1
ATOM 798 N N B ARG A 1 98 ? -29.980 18.584 7.840 0.50 26.00 98 ARG A N 1
ATOM 799 C CA A ARG A 1 98 ? -29.642 19.116 6.493 0.50 25.77 98 ARG A CA 1
ATOM 800 C CA B ARG A 1 98 ? -29.587 19.071 6.488 0.50 27.65 98 ARG A CA 1
ATOM 801 C C A ARG A 1 98 ? -29.762 18.038 5.407 0.50 26.51 98 ARG A C 1
ATOM 802 C C B ARG A 1 98 ? -29.961 18.028 5.437 0.50 27.99 98 ARG A C 1
ATOM 803 O O A ARG A 1 98 ? -29.849 18.418 4.227 0.50 26.68 98 ARG A O 1
ATOM 804 O O B ARG A 1 98 ? -30.384 18.413 4.329 0.50 26.08 98 ARG A O 1
ATOM 819 N N . TYR A 1 99 ? -29.786 16.753 5.788 1.00 26.16 99 TYR A N 1
ATOM 820 C CA . TYR A 1 99 ? -29.858 15.601 4.851 1.00 24.18 99 TYR A CA 1
ATOM 821 C C . TYR A 1 99 ? -31.210 15.581 4.133 1.00 25.50 99 TYR A C 1
ATOM 822 O O . TYR A 1 99 ? -31.243 15.189 2.958 1.00 23.96 99 TYR A O 1
ATOM 831 N N . MET A 1 100 ? -32.293 15.978 4.810 1.00 24.26 100 MET A N 1
ATOM 832 C CA . MET A 1 100 ? -33.662 15.962 4.226 1.00 27.55 100 MET A CA 1
ATOM 833 C C . MET A 1 100 ? -33.687 16.786 2.932 1.00 26.41 100 MET A C 1
ATOM 834 O O . MET A 1 100 ? -34.220 16.289 1.928 1.00 24.68 100 MET A O 1
ATOM 839 N N . ASN A 1 101 ? -33.155 18.011 2.959 1.00 25.20 101 ASN A N 1
ATOM 840 C CA . ASN A 1 101 ? -33.248 18.957 1.816 1.00 26.06 101 ASN A CA 1
ATOM 841 C C . ASN A 1 101 ? -32.201 18.593 0.755 1.00 20.85 101 ASN A C 1
ATOM 842 O O . ASN A 1 101 ? -32.350 19.045 -0.394 1.00 21.45 101 ASN A O 1
ATOM 847 N N . TRP A 1 102 ? -31.198 17.783 1.102 1.00 20.80 102 TRP A N 1
ATOM 848 C CA . TRP A 1 102 ? -30.263 17.210 0.095 1.00 20.01 102 TRP A CA 1
ATOM 849 C C . TRP A 1 102 ? -31.056 16.357 -0.901 1.00 20.68 102 TRP A C 1
ATOM 850 O O . TRP A 1 102 ? -30.600 16.224 -2.037 1.00 21.44 102 TRP A O 1
ATOM 861 N N . LEU A 1 103 ? -32.185 15.778 -0.476 1.00 22.80 103 LEU A N 1
ATOM 862 C CA . LEU A 1 103 ? -33.081 14.975 -1.352 1.00 24.14 103 LEU A CA 1
ATOM 863 C C . LEU A 1 103 ? -33.530 15.835 -2.539 1.00 21.67 103 LEU A C 1
ATOM 864 O O . LEU A 1 103 ? -33.795 15.266 -3.614 1.00 23.99 103 LEU A O 1
ATOM 869 N N . ILE A 1 104 ? -33.587 17.156 -2.353 1.00 21.81 104 ILE A N 1
ATOM 870 C CA . ILE A 1 104 ? -33.843 18.151 -3.436 1.00 22.09 104 ILE A CA 1
ATOM 871 C C . ILE A 1 104 ? -32.507 18.555 -4.069 1.00 20.58 104 ILE A C 1
ATOM 872 O O . ILE A 1 104 ? -32.361 18.430 -5.303 1.00 20.53 104 ILE A O 1
ATOM 877 N N . ASP A 1 105 ? -31.577 19.057 -3.257 1.00 21.46 105 ASP A N 1
ATOM 878 C CA . ASP A 1 105 ? -30.324 19.697 -3.734 1.00 21.03 105 ASP A CA 1
ATOM 879 C C . ASP A 1 105 ? -29.571 18.735 -4.661 1.00 22.85 105 ASP A C 1
ATOM 880 O O . ASP A 1 105 ? -29.197 19.155 -5.765 1.00 23.05 105 ASP A O 1
ATOM 885 N N . VAL A 1 106 ? -29.346 17.496 -4.217 1.00 23.37 106 VAL A N 1
ATOM 886 C CA . VAL A 1 106 ? -28.370 16.558 -4.850 1.00 21.88 106 VAL A CA 1
ATOM 887 C C . VAL A 1 106 ? -28.865 16.158 -6.242 1.00 21.68 106 VAL A C 1
ATOM 888 O O . VAL A 1 106 ? -28.168 16.378 -7.232 1.00 21.20 106 VAL A O 1
ATOM 892 N N . PRO A 1 107 ? -30.081 15.588 -6.392 1.00 19.25 107 PRO A N 1
ATOM 893 C CA . PRO A 1 107 ? -30.599 15.249 -7.719 1.00 20.04 107 PRO A CA 1
ATOM 894 C C . PRO A 1 107 ? -30.724 16.460 -8.659 1.00 22.52 107 PRO A C 1
ATOM 895 O O . PRO A 1 107 ? -30.512 16.298 -9.845 1.00 19.20 107 PRO A O 1
ATOM 899 N N . MET A 1 108 ? -31.057 17.637 -8.124 1.00 21.09 108 MET A N 1
ATOM 900 C CA . MET A 1 108 ? -31.272 18.868 -8.937 1.00 22.91 108 MET A CA 1
ATOM 901 C C . MET A 1 108 ? -29.929 19.404 -9.448 1.00 21.00 108 MET A C 1
ATOM 902 O O . MET A 1 108 ? -29.845 19.717 -10.643 1.00 21.00 108 MET A O 1
ATOM 907 N N . LEU A 1 109 ? -28.924 19.515 -8.577 1.00 20.14 109 LEU A N 1
ATOM 908 C CA . LEU A 1 109 ? -27.571 20.019 -8.948 1.00 22.78 109 LEU A CA 1
ATOM 909 C C . LEU A 1 109 ? -26.984 19.129 -10.048 1.00 20.23 109 LEU A C 1
ATOM 910 O O . LEU A 1 109 ? -26.407 19.672 -11.016 1.00 19.56 109 LEU A O 1
ATOM 915 N N . ALA A 1 110 ? -27.116 17.810 -9.899 1.00 19.83 110 ALA A N 1
ATOM 916 C CA . ALA A 1 110 ? -26.630 16.808 -10.874 1.00 20.82 110 ALA A CA 1
ATOM 917 C C . ALA A 1 110 ? -27.400 16.981 -12.188 1.00 21.17 110 ALA A C 1
ATOM 918 O O . ALA A 1 110 ? -26.773 17.044 -13.261 1.00 19.22 110 ALA A O 1
ATOM 920 N N . THR A 1 111 ? -28.725 17.100 -12.109 1.00 21.52 111 THR A N 1
ATOM 921 C CA . THR A 1 111 ? -29.609 17.140 -13.300 1.00 21.40 111 THR A CA 1
ATOM 922 C C . THR A 1 111 ? -29.323 18.409 -14.111 1.00 19.77 111 THR A C 1
ATOM 923 O O . THR A 1 111 ? -29.260 18.310 -15.348 1.00 20.74 111 TH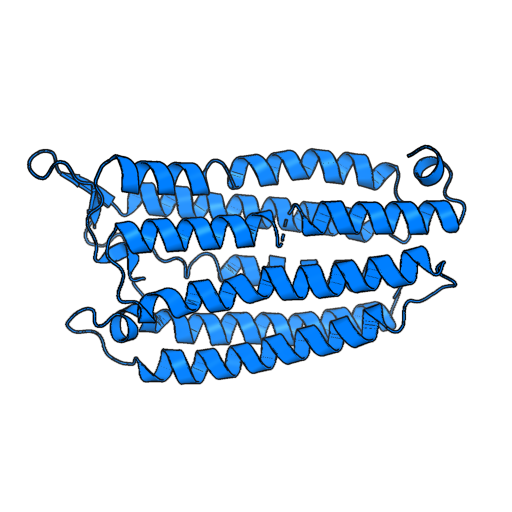R A O 1
ATOM 927 N N . GLN A 1 112 ? -29.145 19.557 -13.454 1.00 19.23 112 GLN A N 1
ATOM 928 C CA . GLN A 1 112 ? -28.928 20.838 -14.175 1.00 21.48 112 GLN A CA 1
ATOM 929 C C . GLN A 1 112 ? -27.628 20.731 -14.982 1.00 21.46 112 GLN A C 1
ATOM 930 O O . GLN A 1 112 ? -27.601 21.252 -16.104 1.00 21.27 112 GLN A O 1
ATOM 936 N N . LEU A 1 113 ? -26.609 20.033 -14.475 1.00 21.04 113 LEU A N 1
ATOM 937 C CA . LEU A 1 113 ? -25.358 19.810 -15.250 1.00 23.82 113 LEU A CA 1
ATOM 938 C C . LEU A 1 113 ? -25.705 19.057 -16.541 1.00 23.88 113 LEU A C 1
ATOM 939 O O . LEU A 1 113 ? -25.199 19.448 -17.619 1.00 22.69 113 LEU A O 1
ATOM 944 N N . VAL A 1 114 ? -26.541 18.019 -16.437 1.00 20.38 114 VAL A N 1
ATOM 945 C CA . VAL A 1 114 ? -26.974 17.180 -17.593 1.00 20.37 114 VAL A CA 1
ATOM 946 C C . VAL A 1 114 ? -27.739 18.065 -18.586 1.00 21.30 114 VAL A C 1
ATOM 947 O O . VAL A 1 114 ? -27.564 17.879 -19.801 1.00 21.27 114 VAL A O 1
ATOM 951 N N . VAL A 1 115 ? -28.562 18.992 -18.090 1.00 21.15 115 VAL A N 1
ATOM 952 C CA . VAL A 1 115 ? -29.352 19.933 -18.941 1.00 21.48 115 VAL A CA 1
ATOM 953 C C . VAL A 1 115 ? -28.377 20.761 -19.791 1.00 24.25 115 VAL A C 1
ATOM 954 O O . VAL A 1 115 ? -28.578 20.844 -21.022 1.00 21.82 115 VAL A O 1
ATOM 958 N N . VAL A 1 116 ? -27.331 21.323 -19.182 1.00 21.81 116 VAL A N 1
ATOM 959 C CA . VAL A 1 116 ? -26.397 22.243 -19.897 1.00 24.48 116 VAL A CA 1
ATOM 960 C C . VAL A 1 116 ? -25.530 21.414 -20.853 1.00 26.48 116 VAL A C 1
ATOM 961 O O . VAL A 1 116 ? -25.086 21.972 -21.874 1.00 26.87 116 VAL A O 1
ATOM 965 N N . CYS A 1 117 ? -25.356 20.118 -20.571 1.00 23.49 117 CYS A N 1
ATOM 966 C CA . CYS A 1 117 ? -24.682 19.147 -21.476 1.00 23.86 117 CYS A CA 1
ATOM 967 C C . CYS A 1 117 ? -25.514 18.979 -22.751 1.00 25.32 117 CYS A C 1
ATOM 968 O O . CYS A 1 117 ? -24.953 18.522 -23.763 1.00 23.19 117 CYS A O 1
ATOM 971 N N . GLY A 1 118 ? -26.804 19.323 -22.689 1.00 24.64 118 GLY A N 1
ATOM 972 C CA . GLY A 1 118 ? -27.689 19.428 -23.864 1.00 25.09 118 GLY A CA 1
ATOM 973 C C . GLY A 1 118 ? -28.572 18.205 -24.042 1.00 26.21 118 GLY A C 1
ATOM 974 O O . GLY A 1 118 ? -29.163 18.066 -25.121 1.00 26.88 118 GLY A O 1
ATOM 975 N N . PHE A 1 119 ? -28.678 17.341 -23.031 1.00 24.19 119 PHE A N 1
ATOM 976 C CA . PHE A 1 119 ? -29.587 16.167 -23.062 1.00 25.86 119 PHE A CA 1
ATOM 977 C C . PHE A 1 119 ? -31.030 16.669 -22.942 1.00 26.25 119 PHE A C 1
ATOM 978 O O . PHE A 1 119 ? -31.287 17.611 -22.161 1.00 27.16 119 PHE A O 1
ATOM 986 N N . VAL A 1 120 ? -31.930 16.084 -23.738 1.00 27.55 120 VAL A N 1
ATOM 987 C CA . VAL A 1 120 ? -33.369 16.474 -23.815 1.00 30.98 120 VAL A CA 1
ATOM 988 C C . VAL A 1 120 ? -34.228 15.207 -23.786 1.00 28.02 120 VAL A C 1
ATOM 989 O O . VAL A 1 120 ? -33.677 14.105 -23.986 1.00 28.28 120 VAL A O 1
ATOM 993 N N . GLY A 1 121 ? -35.533 15.376 -23.560 1.00 36.64 121 GLY A N 1
ATOM 994 C CA . GLY A 1 121 ? -36.536 14.300 -23.648 1.00 36.53 121 GLY A CA 1
ATOM 995 C C . GLY A 1 121 ? -36.124 13.091 -22.833 1.00 39.31 121 GLY A C 1
ATOM 996 O O . GLY A 1 121 ? -35.708 13.275 -21.670 1.00 34.05 121 GLY A O 1
ATOM 997 N N . THR A 1 122 ? -36.218 11.903 -23.434 1.00 37.31 122 THR A N 1
ATOM 998 C CA . THR A 1 122 ? -35.995 10.588 -22.779 1.00 40.74 122 THR A CA 1
ATOM 999 C C . THR A 1 122 ? -34.558 10.499 -22.253 1.00 36.79 122 THR A C 1
ATOM 1000 O O . THR A 1 122 ? -34.371 9.957 -21.152 1.00 33.89 122 THR A O 1
ATOM 1004 N N . GLU A 1 123 ? -33.583 10.989 -23.021 1.00 31.67 123 GLU A N 1
ATOM 1005 C CA . GLU A 1 123 ? -32.142 10.931 -22.660 1.00 30.48 123 GLU A CA 1
ATOM 1006 C C . GLU A 1 123 ? -31.909 11.735 -21.376 1.00 28.78 123 GLU A C 1
ATOM 1007 O O . GLU A 1 123 ? -31.123 11.276 -20.522 1.00 29.57 123 GLU A O 1
ATOM 1013 N N . LEU A 1 124 ? -32.573 12.883 -21.239 1.00 27.11 124 LEU A N 1
ATOM 1014 C CA . LEU A 1 124 ? -32.495 13.722 -20.017 1.00 25.43 124 LEU A CA 1
ATOM 1015 C C . LEU A 1 124 ? -33.210 12.997 -18.870 1.00 27.96 124 LEU A C 1
ATOM 1016 O O . LEU A 1 124 ? -32.625 12.894 -17.776 1.00 25.30 124 LEU A O 1
ATOM 1021 N N . ARG A 1 125 ? -34.417 12.484 -19.119 1.00 25.97 125 ARG A N 1
ATOM 1022 C CA . ARG A 1 125 ? -35.280 11.870 -18.076 1.00 28.46 125 ARG A CA 1
ATOM 1023 C C . ARG A 1 125 ? -34.648 10.577 -17.551 1.00 28.30 125 ARG A C 1
ATOM 1024 O O . ARG A 1 125 ? -34.761 10.330 -16.337 1.00 28.13 125 ARG A O 1
ATOM 1032 N N . ASN A 1 126 ? -34.014 9.780 -18.417 1.00 27.01 126 ASN A N 1
ATOM 1033 C CA . ASN A 1 126 ? -33.300 8.538 -18.007 1.00 27.67 126 ASN A CA 1
ATOM 1034 C C . ASN A 1 126 ? -32.181 8.894 -17.019 1.00 26.38 126 ASN A C 1
ATOM 1035 O O . ASN A 1 126 ? -31.999 8.163 -16.024 1.00 26.13 126 ASN A O 1
ATOM 1040 N N . ARG A 1 127 ? -31.452 9.977 -17.288 1.00 23.37 127 ARG A N 1
ATOM 1041 C CA . ARG A 1 127 ? -30.282 10.399 -16.477 1.00 24.58 127 ARG A CA 1
ATOM 1042 C C . ARG A 1 127 ? -30.782 10.995 -15.158 1.00 23.62 127 ARG A C 1
ATOM 1043 O O . ARG A 1 127 ? -30.232 10.636 -14.097 1.00 21.83 127 ARG A O 1
ATOM 1051 N N . TRP A 1 128 ? -31.801 11.853 -15.223 1.00 24.23 128 TRP A N 1
ATOM 1052 C CA . TRP A 1 128 ? -32.464 12.436 -14.028 1.00 26.01 128 TRP A CA 1
ATOM 1053 C C . TRP A 1 128 ? -32.918 11.300 -13.104 1.00 24.54 128 TRP A C 1
ATOM 1054 O O . TRP A 1 128 ? -32.632 11.360 -11.886 1.00 23.15 128 TRP A O 1
ATOM 1065 N N . ALA A 1 129 ? -33.592 10.292 -13.661 1.00 23.75 129 ALA A N 1
ATOM 1066 C CA . ALA A 1 129 ? -34.117 9.126 -12.911 1.00 26.73 129 ALA A CA 1
ATOM 1067 C C . ALA A 1 129 ? -32.966 8.419 -12.182 1.00 24.76 129 ALA A C 1
ATOM 1068 O O . ALA A 1 129 ? -33.093 8.191 -10.963 1.00 23.06 129 ALA A O 1
ATOM 1070 N N . LYS A 1 130 ? -31.885 8.096 -12.897 1.00 23.91 130 LYS A N 1
ATOM 1071 C CA . LYS A 1 130 ? -30.706 7.375 -12.345 1.00 25.77 130 LYS A CA 1
ATOM 1072 C C . LYS A 1 130 ? -30.029 8.240 -11.275 1.00 23.29 130 LYS A C 1
ATOM 1073 O O . LYS A 1 130 ? -29.666 7.701 -10.217 1.00 24.29 130 LYS A O 1
ATOM 1077 N N . LEU A 1 131 ? -29.868 9.538 -11.531 1.00 23.19 131 LEU A N 1
ATOM 1078 C CA . LEU A 1 131 ? -29.224 10.464 -10.563 1.00 22.73 131 LEU A CA 1
ATOM 1079 C C . LEU A 1 131 ? -30.100 10.577 -9.311 1.00 20.79 131 LEU A C 1
ATOM 1080 O O . LEU A 1 131 ? -29.540 10.660 -8.206 1.00 21.70 131 LEU A O 1
ATOM 1085 N N . THR A 1 132 ? -31.423 10.562 -9.466 1.00 21.72 132 THR A N 1
ATOM 1086 C CA . THR A 1 132 ? -32.372 10.664 -8.326 1.00 21.47 132 THR A CA 1
ATOM 1087 C C . THR A 1 132 ? -32.299 9.376 -7.496 1.00 21.49 132 THR A C 1
ATOM 1088 O O . THR A 1 132 ? -32.218 9.481 -6.262 1.00 22.47 132 THR A O 1
ATOM 1092 N N . ILE A 1 133 ? -32.308 8.204 -8.136 1.00 22.37 133 ILE A N 1
ATOM 1093 C CA . ILE A 1 133 ? -32.188 6.889 -7.434 1.00 24.63 133 ILE A CA 1
ATOM 1094 C C . ILE A 1 133 ? -30.871 6.852 -6.648 1.00 24.66 133 ILE A C 1
ATOM 1095 O O . ILE A 1 133 ? -30.913 6.552 -5.437 1.00 22.49 133 ILE A O 1
ATOM 1100 N N . ALA A 1 134 ? -29.746 7.115 -7.318 1.00 22.98 134 ALA A N 1
ATOM 1101 C CA . ALA A 1 134 ? -28.385 7.088 -6.730 1.00 22.45 134 ALA A CA 1
ATOM 1102 C C . ALA A 1 134 ? -28.290 8.123 -5.604 1.00 21.46 134 ALA A C 1
ATOM 1103 O O . ALA A 1 134 ? -27.758 7.791 -4.521 1.00 20.29 134 ALA A O 1
ATOM 1105 N N . GLY A 1 135 ? -28.812 9.327 -5.853 1.00 20.82 135 GLY A N 1
ATOM 1106 C CA . GLY A 1 135 ? -28.750 10.465 -4.918 1.00 21.17 135 GLY A CA 1
ATOM 1107 C C . GLY A 1 135 ? -29.543 10.198 -3.654 1.00 21.88 135 GLY A C 1
ATOM 1108 O O . GLY A 1 135 ? -28.999 10.410 -2.561 1.00 23.61 135 GLY A O 1
ATOM 1109 N N . VAL A 1 136 ? -30.794 9.759 -3.793 1.00 21.13 136 VAL A N 1
ATOM 1110 C CA . VAL A 1 136 ? -31.687 9.455 -2.637 1.00 24.93 136 VAL A CA 1
ATOM 1111 C C . VAL A 1 136 ? -31.034 8.351 -1.795 1.00 19.78 136 VAL A C 1
ATOM 1112 O O . VAL A 1 136 ? -30.960 8.504 -0.564 1.00 20.59 136 VAL A O 1
ATOM 1116 N N . LEU A 1 137 ? -30.554 7.287 -2.439 1.00 20.43 137 LEU A N 1
ATOM 1117 C CA . LEU A 1 137 ? -29.919 6.143 -1.736 1.00 21.40 137 LEU A CA 1
ATOM 1118 C C . LEU A 1 137 ? -28.637 6.620 -1.046 1.00 19.99 137 LEU A C 1
ATOM 1119 O O . LEU A 1 137 ? -28.403 6.202 0.101 1.00 21.05 137 LEU A O 1
ATOM 1124 N N . MET A 1 138 ? -27.845 7.472 -1.705 1.00 18.37 138 MET A N 1
ATOM 1125 C CA . MET A 1 138 ? -26.621 8.067 -1.105 1.00 20.31 138 MET A CA 1
ATOM 1126 C C . MET A 1 138 ? -27.002 8.781 0.198 1.00 19.37 138 MET A C 1
ATOM 1127 O O . MET A 1 138 ? -26.329 8.567 1.228 1.00 20.02 138 MET A O 1
ATOM 1132 N N . ILE A 1 139 ? -28.054 9.600 0.157 1.00 22.74 139 ILE A N 1
ATOM 1133 C CA . ILE A 1 139 ? -28.454 10.484 1.289 1.00 22.05 139 ILE A CA 1
ATOM 1134 C C . ILE A 1 139 ? -29.064 9.627 2.403 1.00 21.51 139 ILE A C 1
ATOM 1135 O O . ILE A 1 139 ? -28.682 9.811 3.575 1.00 19.35 139 ILE A O 1
ATOM 1140 N N . LEU A 1 140 ? -29.954 8.699 2.057 1.00 22.56 140 LEU A N 1
ATOM 1141 C CA . LEU A 1 140 ? -30.631 7.835 3.058 1.00 23.81 140 LEU A CA 1
ATOM 1142 C C . LEU A 1 140 ? -29.591 6.967 3.781 1.00 24.25 140 LEU A C 1
ATOM 1143 O O . LEU A 1 140 ? -29.667 6.881 5.025 1.00 21.86 140 LEU A O 1
ATOM 1148 N N . THR A 1 141 ? -28.656 6.347 3.050 1.00 21.87 141 THR A N 1
ATOM 1149 C CA . THR A 1 141 ? -27.599 5.483 3.643 1.00 20.75 141 THR A CA 1
ATOM 1150 C C . THR A 1 141 ? -26.664 6.353 4.497 1.00 20.19 141 THR A C 1
ATOM 1151 O O . THR A 1 141 ? -26.338 5.936 5.626 1.00 21.22 141 THR A O 1
ATOM 1155 N N . GLY A 1 142 ? -26.270 7.527 3.996 1.00 20.42 142 GLY A N 1
ATOM 1156 C CA . GLY A 1 142 ? -25.464 8.501 4.755 1.00 18.85 142 GLY A CA 1
ATOM 1157 C C . GLY A 1 142 ? -26.156 8.903 6.044 1.00 21.67 142 GLY A C 1
ATOM 1158 O O . GLY A 1 142 ? -25.483 8.994 7.089 1.00 21.68 142 GLY A O 1
ATOM 1159 N N . TYR A 1 143 ? -27.467 9.130 5.985 1.00 22.70 143 TYR A N 1
ATOM 1160 C CA . TYR A 1 143 ? -28.273 9.543 7.160 1.00 23.36 143 TYR A CA 1
ATOM 1161 C C . TYR A 1 143 ? -28.162 8.477 8.253 1.00 22.24 143 TYR A C 1
ATOM 1162 O O . TYR A 1 143 ? -27.970 8.839 9.433 1.00 22.30 143 TYR A O 1
ATOM 1171 N N . VAL A 1 144 ? -28.272 7.200 7.874 1.00 21.30 144 VAL A N 1
ATOM 1172 C CA . VAL A 1 144 ? -28.168 6.053 8.826 1.00 24.04 144 VAL A CA 1
ATOM 1173 C C . VAL A 1 144 ? -26.785 6.101 9.485 1.00 22.79 144 VAL A C 1
ATOM 1174 O O . VAL A 1 144 ? -26.723 5.999 10.721 1.00 22.84 144 VAL A O 1
ATOM 1178 N N . GLY A 1 145 ? -25.723 6.273 8.692 1.00 21.32 145 GLY A N 1
ATOM 1179 C CA . GLY A 1 145 ? -24.332 6.331 9.187 1.00 20.72 145 GLY A CA 1
ATOM 1180 C C . GLY A 1 145 ? -24.113 7.442 10.204 1.00 22.56 145 GLY A C 1
ATOM 1181 O O . GLY A 1 145 ? -23.549 7.156 11.274 1.00 24.18 145 GLY A O 1
ATOM 1182 N N . GLN A 1 146 ? -24.525 8.674 9.889 1.00 22.54 146 GLN A N 1
ATOM 1183 C CA . GLN A 1 146 ? -24.269 9.867 10.745 1.00 23.91 146 GLN A CA 1
ATOM 1184 C C . GLN A 1 146 ? -25.071 9.746 12.048 1.00 24.38 146 GLN A C 1
ATOM 1185 O O . GLN A 1 146 ? -24.714 10.416 13.027 1.00 23.02 146 GLN A O 1
ATOM 1191 N N . TYR A 1 147 ? -26.114 8.914 12.064 1.00 26.65 147 TYR A N 1
ATOM 1192 C CA . TYR A 1 147 ? -26.960 8.666 13.260 1.00 28.75 147 TYR A CA 1
ATOM 1193 C C . TYR A 1 147 ? -26.071 8.224 14.429 1.00 30.49 147 TYR A C 1
ATOM 1194 O O . TYR A 1 147 ? -26.416 8.512 15.595 1.00 25.24 147 TYR A O 1
ATOM 1203 N N . PHE A 1 148 ? -24.937 7.587 14.120 1.00 26.45 148 PHE A N 1
ATOM 1204 C CA . PHE A 1 148 ? -24.039 6.921 15.099 1.00 27.72 148 PHE A CA 1
ATOM 1205 C C . PHE A 1 148 ? -22.726 7.693 15.278 1.00 29.31 148 PHE A C 1
ATOM 1206 O O . PHE A 1 148 ? -21.766 7.095 15.790 1.00 31.71 148 PHE A O 1
ATOM 1214 N N . GLU A 1 149 ? -22.672 8.976 14.908 1.00 26.96 149 GLU A N 1
ATOM 1215 C CA . GLU A 1 149 ? -21.405 9.754 14.987 1.00 28.08 149 GLU A CA 1
ATOM 1216 C C . GLU A 1 149 ? -21.005 9.957 16.451 1.00 26.00 149 GLU A C 1
ATOM 1217 O O . GLU A 1 149 ? -19.815 10.011 16.751 1.00 23.99 149 GLU A O 1
ATOM 1223 N N . PRO A 1 150 ? -21.944 10.031 17.423 1.00 27.82 150 PRO A N 1
ATOM 1224 C CA . PRO A 1 150 ? -21.563 10.142 18.833 1.00 28.28 150 PRO A CA 1
ATOM 1225 C C . PRO A 1 150 ? -20.646 8.994 19.286 1.00 28.51 150 PRO A C 1
ATOM 1226 O O . PRO A 1 150 ? -19.659 9.251 19.960 1.00 27.33 150 PRO A O 1
ATOM 1230 N N . ALA A 1 151 ? -20.990 7.755 18.918 1.00 24.77 151 ALA A N 1
ATOM 1231 C CA . ALA A 1 151 ? -20.188 6.545 19.212 1.00 27.53 151 ALA A CA 1
ATOM 1232 C C . ALA A 1 151 ? -18.813 6.677 18.544 1.00 26.52 151 ALA A C 1
ATOM 1233 O O . ALA A 1 151 ? -17.806 6.291 19.161 1.00 25.68 151 ALA A O 1
ATOM 1235 N N . VAL A 1 152 ? -18.766 7.221 17.326 1.00 26.92 152 VAL A N 1
ATOM 1236 C CA . VAL A 1 152 ? -17.499 7.393 16.558 1.00 27.41 152 VAL A CA 1
ATOM 1237 C C . VAL A 1 152 ? -16.613 8.408 17.286 1.00 25.10 152 VAL A C 1
ATOM 1238 O O . VAL A 1 152 ? -15.379 8.206 17.316 1.00 26.28 152 VAL A O 1
ATOM 1242 N N . ALA A 1 153 ? -17.219 9.450 17.861 1.00 25.65 153 ALA A N 1
ATOM 1243 C CA . ALA A 1 153 ? -16.518 10.562 18.548 1.00 24.77 153 ALA A CA 1
ATOM 1244 C C . ALA A 1 153 ? -16.142 10.135 19.971 1.00 31.14 153 ALA A C 1
ATOM 1245 O O . ALA A 1 153 ? -15.449 10.913 20.658 1.00 32.30 153 ALA A O 1
ATOM 1247 N N . GLY A 1 154 ? -16.580 8.945 20.390 1.00 29.74 154 GLY A N 1
ATOM 1248 C CA . GLY A 1 154 ? -16.295 8.388 21.728 1.00 33.09 154 GLY A CA 1
ATOM 1249 C C . GLY A 1 154 ? -17.070 9.109 22.819 1.00 33.90 154 GLY A C 1
ATOM 1250 O O . GLY A 1 154 ? -16.565 9.177 23.950 1.00 36.87 154 GLY A O 1
ATOM 1251 N N . VAL A 1 155 ? -18.259 9.630 22.498 1.00 35.81 155 VAL A N 1
ATOM 1252 C CA . VAL A 1 155 ? -19.194 10.246 23.486 1.00 34.62 155 VAL A CA 1
ATOM 1253 C C . VAL A 1 155 ? -19.674 9.149 24.433 1.00 41.63 155 VAL A C 1
ATOM 1254 O O . VAL A 1 155 ? -20.310 8.188 24.005 1.00 36.68 155 VAL A O 1
ATOM 1258 N N . PRO A 1 156 ? -19.375 9.253 25.748 1.00 45.85 156 PRO A N 1
ATOM 1259 C CA . PRO A 1 156 ? -19.652 8.169 26.689 1.00 42.89 156 PRO A CA 1
ATOM 1260 C C . PRO A 1 156 ? -21.101 7.666 26.612 1.00 33.53 156 PRO A C 1
ATOM 1261 O O . PRO A 1 156 ? -22.006 8.477 26.552 1.00 42.08 156 PRO A O 1
ATOM 1265 N N . GLY A 1 157 ? -21.271 6.340 26.587 1.00 39.21 157 GLY A N 1
ATOM 1266 C CA . GLY A 1 157 ? -22.579 5.658 26.648 1.00 39.01 157 GLY A CA 1
ATOM 1267 C C . GLY A 1 157 ? -23.133 5.319 25.274 1.00 42.72 157 GLY A C 1
ATOM 1268 O O . GLY A 1 157 ? -24.187 4.654 25.216 1.00 51.50 157 GLY A O 1
ATOM 1269 N N . TYR A 1 158 ? -22.461 5.749 24.202 1.00 40.07 158 TYR A N 1
ATOM 1270 C CA . TYR A 1 158 ? -22.960 5.634 22.804 1.00 38.52 158 TYR A CA 1
ATOM 1271 C C . TYR A 1 158 ? -22.210 4.516 22.076 1.00 31.01 158 TYR A C 1
ATOM 1272 O O . TYR A 1 158 ? -20.974 4.450 22.181 1.00 32.24 158 TYR A O 1
ATOM 1281 N N . GLU A 1 159 ? -22.957 3.674 21.353 1.00 30.61 159 GLU A N 1
ATOM 1282 C CA . GLU A 1 159 ? -22.436 2.493 20.617 1.00 35.47 159 GLU A CA 1
ATOM 1283 C C . GLU A 1 159 ? -22.860 2.577 19.147 1.00 28.59 159 GLU A C 1
ATOM 1284 O O . GLU A 1 159 ? -23.605 3.514 18.798 1.00 27.03 159 GLU A O 1
ATOM 1290 N N . GLY A 1 160 ? -22.412 1.615 18.333 1.00 27.27 160 GLY A N 1
ATOM 1291 C CA . GLY A 1 160 ? -22.795 1.478 16.914 1.00 26.61 160 GLY A CA 1
ATOM 1292 C C . GLY A 1 160 ? -21.842 2.210 15.985 1.00 25.76 160 GLY A C 1
ATOM 1293 O O . GLY A 1 160 ? -22.250 2.507 14.848 1.00 26.88 160 GLY A O 1
ATOM 1294 N N . ALA A 1 161 ? -20.612 2.477 16.437 1.00 24.49 161 ALA A N 1
ATOM 1295 C CA . ALA A 1 161 ? -19.558 3.165 15.652 1.00 29.53 161 ALA A CA 1
ATOM 1296 C C . ALA A 1 161 ? -19.352 2.439 14.315 1.00 29.04 161 ALA A C 1
ATOM 1297 O O . ALA A 1 161 ? -19.014 3.111 13.329 1.00 26.49 161 ALA A O 1
ATOM 1299 N N . GLU A 1 162 ? -19.567 1.120 14.279 1.00 28.36 162 GLU A N 1
ATOM 1300 C CA . GLU A 1 162 ? -19.361 0.287 13.061 1.00 27.90 162 GLU A CA 1
ATOM 1301 C C . GLU A 1 162 ? -20.361 0.709 11.976 1.00 24.53 162 GLU A C 1
ATOM 1302 O O . GLU A 1 162 ? -20.005 0.638 10.790 1.00 24.51 162 GLU A O 1
ATOM 1308 N N . GLN A 1 163 ? -21.557 1.152 12.370 1.00 26.56 163 GLN A N 1
ATOM 1309 C 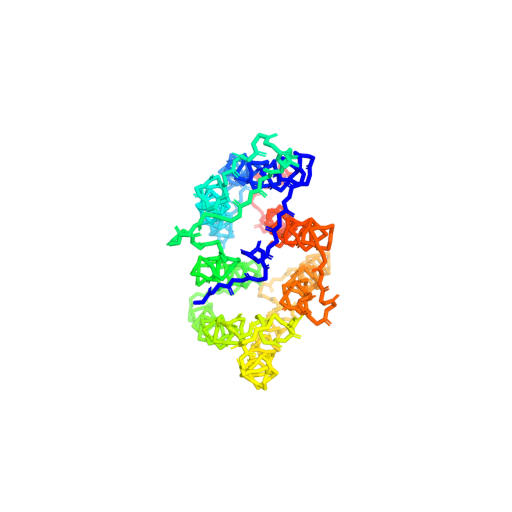CA . GLN A 1 163 ? -22.634 1.602 11.446 1.00 25.91 163 GLN A CA 1
ATOM 1310 C C . GLN A 1 163 ? -22.159 2.817 10.637 1.00 24.11 163 GLN A C 1
ATOM 1311 O O . GLN A 1 163 ? -22.535 2.938 9.455 1.00 21.87 163 GLN A O 1
ATOM 1317 N N . PHE A 1 164 ? -21.394 3.704 11.272 1.00 25.05 164 PHE A N 1
ATOM 1318 C CA . PHE A 1 164 ? -20.815 4.927 10.657 1.00 27.08 164 PHE A CA 1
ATOM 1319 C C . PHE A 1 164 ? -19.985 4.525 9.431 1.00 28.20 164 PHE A C 1
ATOM 1320 O O . PHE A 1 164 ? -20.106 5.173 8.376 1.00 24.99 164 PHE A O 1
ATOM 1328 N N . TRP A 1 165 ? -19.179 3.467 9.572 1.00 25.14 165 TRP A N 1
ATOM 1329 C CA . TRP A 1 165 ? -18.281 2.934 8.514 1.00 26.68 165 TRP A CA 1
ATOM 1330 C C . TRP A 1 165 ? -19.090 2.143 7.483 1.00 25.62 165 TRP A C 1
ATOM 1331 O O . TRP A 1 165 ? -18.898 2.376 6.281 1.00 24.79 165 TRP A O 1
ATOM 1342 N N . ILE A 1 166 ? -19.946 1.223 7.933 1.00 24.86 166 ILE A N 1
ATOM 1343 C CA . ILE A 1 166 ? -20.752 0.348 7.028 1.00 22.61 166 ILE A CA 1
ATOM 1344 C C . ILE A 1 166 ? -21.575 1.238 6.089 1.00 22.21 166 ILE A C 1
ATOM 1345 O O . ILE A 1 166 ? -21.448 1.089 4.857 1.00 22.12 166 ILE A O 1
ATOM 1350 N N . TRP A 1 167 ? -22.381 2.141 6.651 1.00 20.95 167 TRP A N 1
ATOM 1351 C CA . TRP A 1 167 ? -23.343 2.963 5.874 1.00 23.30 167 TRP A CA 1
ATOM 1352 C C . TRP A 1 167 ? -22.598 4.102 5.169 1.00 19.02 167 TRP A C 1
ATOM 1353 O O . TRP A 1 167 ? -23.016 4.475 4.068 1.00 21.42 167 TRP A O 1
ATOM 1364 N N . GLY A 1 168 ? -21.513 4.602 5.764 1.00 21.02 168 GLY A N 1
ATOM 1365 C CA . GLY A 1 168 ? -20.634 5.612 5.144 1.00 19.96 168 GLY A CA 1
ATOM 1366 C C . GLY A 1 168 ? -20.054 5.102 3.838 1.00 22.62 168 GLY A C 1
ATOM 1367 O O . GLY A 1 168 ? -20.067 5.856 2.852 1.00 22.27 168 GLY A O 1
ATOM 1368 N N . ILE A 1 169 ? -19.585 3.851 3.826 1.00 21.59 169 ILE A N 1
ATOM 1369 C CA . ILE A 1 169 ? -18.949 3.195 2.642 1.00 23.29 169 ILE A CA 1
ATOM 1370 C C . ILE A 1 169 ? -20.027 2.894 1.596 1.00 22.74 169 ILE A C 1
ATOM 1371 O O . ILE A 1 169 ? -19.764 3.085 0.395 1.00 21.25 169 ILE A O 1
ATOM 1376 N N . ILE A 1 170 ? -21.204 2.448 2.036 1.00 22.60 170 ILE A N 1
ATOM 1377 C CA . ILE A 1 170 ? -22.373 2.211 1.141 1.00 21.27 170 ILE A CA 1
ATOM 1378 C C . ILE A 1 170 ? -22.723 3.525 0.434 1.00 21.74 170 ILE A C 1
ATOM 1379 O O . ILE A 1 170 ? -22.882 3.505 -0.802 1.00 21.42 170 ILE A O 1
ATOM 1384 N N . SER A 1 171 ? -22.850 4.617 1.196 1.00 18.85 171 SER A N 1
ATOM 1385 C CA . SER A 1 171 ? -23.185 5.973 0.687 1.00 20.89 171 SER A CA 1
ATOM 1386 C C . SER A 1 171 ? -22.151 6.395 -0.363 1.00 18.76 171 SER A C 1
ATOM 1387 O O . SER A 1 171 ? -22.551 6.901 -1.423 1.00 20.81 171 SER A O 1
ATOM 1390 N N . THR A 1 172 ? -20.866 6.177 -0.073 1.00 20.42 172 THR A N 1
AT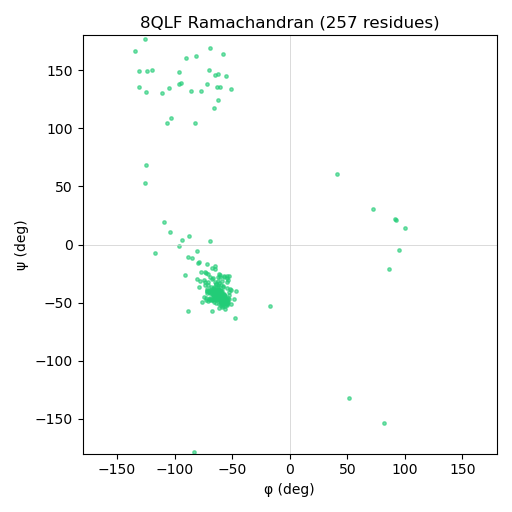OM 1391 C CA . THR A 1 172 ? -19.727 6.537 -0.953 1.00 21.10 172 THR A CA 1
ATOM 1392 C C . THR A 1 172 ? -19.875 5.821 -2.297 1.00 19.96 172 THR A C 1
ATOM 1393 O O . THR A 1 172 ? -19.608 6.452 -3.328 1.00 20.84 172 THR A O 1
ATOM 1397 N N . ALA A 1 173 ? -20.302 4.557 -2.292 1.00 20.61 173 ALA A N 1
ATOM 1398 C CA . ALA A 1 173 ? -20.529 3.762 -3.522 1.00 22.11 173 ALA A CA 1
ATOM 1399 C C . ALA A 1 173 ? -21.588 4.462 -4.381 1.00 20.62 173 ALA A C 1
ATOM 1400 O O . ALA A 1 173 ? -21.391 4.558 -5.606 1.00 20.17 173 ALA A O 1
ATOM 1402 N N . PHE A 1 174 ? -22.661 4.962 -3.762 1.00 20.04 174 PHE A N 1
ATOM 1403 C CA . PHE A 1 174 ? -23.760 5.670 -4.470 1.00 20.66 174 PHE A CA 1
ATOM 1404 C C . PHE A 1 174 ? -23.231 6.998 -5.026 1.00 21.06 174 PHE A C 1
ATOM 1405 O O . PHE A 1 174 ? -23.589 7.352 -6.161 1.00 21.35 174 PHE A O 1
ATOM 1413 N N . PHE A 1 175 ? -22.394 7.697 -4.257 1.00 20.25 175 PHE A N 1
ATOM 1414 C CA . PHE A 1 175 ? -21.702 8.946 -4.679 1.00 21.98 175 PHE A CA 1
ATOM 1415 C C . PHE A 1 175 ? -20.937 8.664 -5.976 1.00 22.41 175 PHE A C 1
ATOM 1416 O O . PHE A 1 175 ? -21.122 9.391 -6.973 1.00 20.14 175 PHE A O 1
ATOM 1424 N N . VAL A 1 176 ? -20.121 7.609 -5.974 1.00 24.57 176 VAL A N 1
ATOM 1425 C CA . VAL A 1 176 ? -19.270 7.225 -7.143 1.00 25.09 176 VAL A CA 1
ATOM 1426 C C . VAL A 1 176 ? -20.173 6.938 -8.350 1.00 23.23 176 VAL A C 1
ATOM 1427 O O . VAL A 1 176 ? -19.821 7.353 -9.465 1.00 21.70 176 VAL A O 1
ATOM 1431 N N . TRP A 1 177 ? -21.311 6.277 -8.145 1.00 22.42 177 TRP A N 1
ATOM 1432 C CA . TRP A 1 177 ? -22.291 6.000 -9.228 1.00 24.11 177 TRP A CA 1
ATOM 1433 C C . TRP A 1 177 ? -22.756 7.329 -9.843 1.00 23.46 177 TRP A C 1
ATOM 1434 O O . TRP A 1 177 ? -22.690 7.470 -11.080 1.00 22.93 177 TRP A O 1
ATOM 1445 N N . MET A 1 178 ? -23.169 8.291 -9.020 1.00 21.56 178 MET A N 1
ATOM 1446 C CA . MET A 1 178 ? -23.591 9.639 -9.496 1.00 21.10 178 MET A CA 1
ATOM 1447 C C . MET A 1 178 ? -22.464 10.275 -10.316 1.00 19.42 178 MET A C 1
ATOM 1448 O O . MET A 1 178 ? -22.751 10.802 -11.408 1.00 20.27 178 MET A O 1
ATOM 1453 N N . LEU A 1 179 ? -21.232 10.239 -9.804 1.00 21.05 179 LEU A N 1
ATOM 1454 C CA . LEU A 1 179 ? -20.055 10.853 -10.477 1.00 23.73 179 LEU A CA 1
ATOM 1455 C C . LEU A 1 179 ? -19.840 10.196 -11.848 1.00 23.05 179 LEU A C 1
ATOM 1456 O O . LEU A 1 179 ? -19.515 10.919 -12.798 1.00 21.70 179 LEU A O 1
ATOM 1461 N N . LEU A 1 180 ? -20.032 8.881 -11.962 1.00 22.19 180 LEU A N 1
ATOM 1462 C CA . LEU A 1 180 ? -19.823 8.145 -13.240 1.00 24.78 180 LEU A CA 1
ATOM 1463 C C . LEU A 1 180 ? -20.921 8.526 -14.242 1.00 24.47 180 LEU A C 1
ATOM 1464 O O . LEU A 1 180 ? -20.602 8.706 -15.438 1.00 22.77 180 LEU A O 1
ATOM 1469 N N . ILE A 1 181 ? -22.169 8.655 -13.785 1.00 21.90 181 ILE A N 1
ATOM 1470 C CA . ILE A 1 181 ? -23.295 9.144 -14.635 1.00 22.26 181 ILE A CA 1
ATOM 1471 C C . ILE A 1 181 ? -22.918 10.522 -15.188 1.00 24.52 181 ILE A C 1
ATOM 1472 O O . ILE A 1 181 ? -23.061 10.734 -16.417 1.00 22.77 181 ILE A O 1
ATOM 1477 N N . LEU A 1 182 ? -22.451 11.421 -14.315 1.00 23.60 182 LEU A N 1
ATOM 1478 C CA . LEU A 1 182 ? -22.148 12.834 -14.668 1.00 22.46 182 LEU A CA 1
ATOM 1479 C C . LEU A 1 182 ? -20.906 12.893 -15.564 1.00 24.52 182 LEU A C 1
ATOM 1480 O O . LEU A 1 182 ? -20.917 13.695 -16.516 1.00 25.85 182 LEU A O 1
ATOM 1485 N N . ALA A 1 183 ? -19.882 12.081 -15.278 1.00 23.75 183 ALA A N 1
ATOM 1486 C CA . ALA A 1 183 ? -18.642 11.997 -16.084 1.00 24.25 183 ALA A CA 1
ATOM 1487 C C . ALA A 1 183 ? -19.018 11.635 -17.524 1.00 27.08 183 ALA A C 1
ATOM 1488 O O . ALA A 1 183 ? -18.505 12.272 -18.464 1.00 27.26 183 ALA A O 1
ATOM 1490 N N . ASN A 1 184 ? -19.909 10.657 -17.680 1.00 27.10 184 ASN A N 1
ATOM 1491 C CA . ASN A 1 184 ? -20.384 10.177 -19.000 1.00 27.51 184 ASN A CA 1
ATOM 1492 C C . ASN A 1 184 ? -21.096 11.319 -19.733 1.00 31.07 184 ASN A C 1
ATOM 1493 O O . ASN A 1 184 ? -20.881 11.463 -20.949 1.00 26.73 184 ASN A O 1
ATOM 1498 N N . ALA A 1 185 ? -21.906 12.104 -19.017 1.00 28.92 185 ALA A N 1
ATOM 1499 C CA . ALA A 1 185 ? -22.692 13.232 -19.574 1.00 26.81 185 ALA A CA 1
ATOM 1500 C C . ALA A 1 185 ? -21.752 14.314 -20.119 1.00 24.64 185 ALA A C 1
ATOM 1501 O O . ALA A 1 185 ? -21.965 14.748 -21.267 1.00 25.59 185 ALA A O 1
ATOM 1503 N N . VAL A 1 186 ? -20.769 14.753 -19.324 1.00 24.72 186 VAL A N 1
ATOM 1504 C CA . VAL A 1 186 ? -19.872 15.894 -19.685 1.00 26.60 186 VAL A CA 1
ATOM 1505 C C . VAL A 1 186 ? -18.889 15.442 -20.773 1.00 27.02 186 VAL A C 1
ATOM 1506 O O . VAL A 1 186 ? -18.395 16.309 -21.511 1.00 31.14 186 VAL A O 1
ATOM 1510 N N . ARG A 1 187 ? -18.618 14.140 -20.876 1.00 29.23 187 ARG A N 1
ATOM 1511 C CA . ARG A 1 187 ? -17.738 13.576 -21.939 1.00 31.68 187 ARG A CA 1
ATOM 1512 C C . ARG A 1 187 ? -18.514 13.504 -23.261 1.00 29.80 187 ARG A C 1
ATOM 1513 O O . ARG A 1 187 ? -17.866 13.510 -24.323 1.00 32.90 187 ARG A O 1
ATOM 1521 N N . ASN A 1 188 ? -19.848 13.458 -23.197 1.00 29.16 188 ASN A N 1
ATOM 1522 C CA . ASN A 1 188 ? -20.729 13.223 -24.374 1.00 29.74 188 ASN A CA 1
ATOM 1523 C C . ASN A 1 188 ? -21.769 14.332 -24.495 1.00 24.42 188 ASN A C 1
ATOM 1524 O O . ASN A 1 188 ? -22.959 14.056 -24.621 1.00 28.44 188 ASN A O 1
ATOM 1529 N N . PRO A 1 189 ? -21.361 15.620 -24.504 1.00 25.71 189 PRO A N 1
ATOM 1530 C CA . PRO A 1 189 ? -22.317 16.716 -24.630 1.00 26.16 189 PRO A CA 1
ATOM 1531 C C . PRO A 1 189 ? -23.054 16.620 -25.973 1.00 29.31 189 PRO A C 1
ATOM 1532 O O . PRO A 1 189 ? -22.462 16.159 -26.936 1.00 27.57 189 PRO A O 1
ATOM 1536 N N . GLN A 1 190 ? -24.322 17.033 -25.995 1.00 27.69 190 GLN A N 1
ATOM 1537 C CA . GLN A 1 190 ? -25.192 17.015 -27.199 1.00 31.27 190 GLN A CA 1
ATOM 1538 C C . GLN A 1 190 ? -25.051 18.346 -27.942 1.00 34.14 190 GLN A C 1
ATOM 1539 O O . GLN A 1 190 ? -24.612 19.336 -27.320 1.00 31.92 190 GLN A O 1
ATOM 1545 N N . GLY A 1 191 ? -25.434 18.356 -29.220 1.00 32.71 191 GLY A N 1
ATOM 1546 C CA . GLY A 1 191 ? -25.261 19.501 -30.129 1.00 37.98 191 GLY A CA 1
ATOM 1547 C C . GLY A 1 191 ? -23.855 19.515 -30.693 1.00 34.40 191 GLY A C 1
ATOM 1548 O O . GLY A 1 191 ? -23.231 18.440 -30.771 1.00 44.20 191 GLY A O 1
ATOM 1549 N N . ALA A 1 192 ? -23.368 20.692 -31.071 1.00 41.98 192 ALA A N 1
ATOM 1550 C CA . ALA A 1 192 ? -21.998 20.903 -31.583 1.00 36.29 192 ALA A CA 1
ATOM 1551 C C . ALA A 1 192 ? -21.330 21.967 -30.728 1.00 32.66 192 ALA A C 1
ATOM 1552 O O . ALA A 1 192 ? -21.090 23.077 -31.191 1.00 32.22 192 ALA A O 1
ATOM 1554 N N . PRO A 1 193 ? -21.026 21.672 -29.445 1.00 31.80 193 PRO A N 1
ATOM 1555 C CA . PRO A 1 193 ? -20.387 22.660 -28.582 1.00 29.26 193 PRO A CA 1
ATOM 1556 C C . PRO A 1 193 ? -18.978 22.980 -29.103 1.00 29.03 193 PRO A C 1
ATOM 1557 O O . PRO A 1 193 ? -18.329 22.091 -29.626 1.00 32.53 193 PRO A O 1
ATOM 1561 N N . SER A 1 194 ? -18.545 24.230 -28.942 1.00 28.90 194 SER A N 1
ATOM 1562 C CA . SER A 1 194 ? -17.143 24.666 -29.153 1.00 31.84 194 SER A CA 1
ATOM 1563 C C . SER A 1 194 ? -16.237 23.845 -28.234 1.00 35.05 194 SER A C 1
ATOM 1564 O O . SER A 1 194 ? -16.762 23.234 -27.280 1.00 33.70 194 SER A O 1
ATOM 1567 N N . ASP A 1 195 ? -14.930 23.841 -28.500 1.00 33.26 195 ASP A N 1
ATOM 1568 C CA . ASP A 1 195 ? -13.915 23.207 -27.619 1.00 34.27 195 ASP A CA 1
ATOM 1569 C C . ASP A 1 195 ? -13.954 23.900 -26.253 1.00 31.85 195 ASP A C 1
ATOM 1570 O O . ASP A 1 195 ? -13.717 23.216 -25.238 1.00 29.25 195 ASP A O 1
ATOM 1575 N N . GLU A 1 196 ? -14.249 25.203 -26.237 1.00 30.41 196 GLU A N 1
ATOM 1576 C CA . GLU A 1 196 ? -14.337 26.021 -24.998 1.00 37.76 196 GLU A CA 1
ATOM 1577 C C . GLU A 1 196 ? -15.485 25.480 -24.137 1.00 29.83 196 GLU A C 1
ATOM 1578 O O . GLU A 1 196 ? -15.270 25.275 -22.937 1.00 29.71 196 GLU A O 1
ATOM 1584 N N . VAL A 1 197 ? -16.660 25.250 -24.731 1.00 28.22 197 VAL A N 1
ATOM 1585 C CA . VAL A 1 197 ? -17.838 24.692 -24.002 1.00 29.39 197 VAL A CA 1
ATOM 1586 C C . VAL A 1 197 ? -17.478 23.297 -23.477 1.00 27.73 197 VAL A C 1
ATOM 1587 O O . VAL A 1 197 ? -17.738 23.041 -22.288 1.00 26.80 197 VAL A O 1
ATOM 1591 N N . ARG A 1 198 ? -16.904 22.434 -24.321 1.00 25.19 198 ARG A N 1
ATOM 1592 C CA . ARG A 1 198 ? -16.490 21.059 -23.933 1.00 25.54 198 ARG A CA 1
ATOM 1593 C C . ARG A 1 198 ? -15.604 21.127 -22.684 1.00 28.16 198 ARG A C 1
ATOM 1594 O O . ARG A 1 198 ? -15.829 20.334 -21.744 1.00 26.88 198 ARG A O 1
ATOM 1602 N N . SER A 1 199 ? -14.623 22.031 -22.685 1.00 27.76 199 SER A N 1
ATOM 1603 C CA . SER A 1 199 ? -13.647 22.223 -21.583 1.00 26.05 199 SER A CA 1
ATOM 1604 C C . SER A 1 199 ? -14.370 22.732 -20.330 1.00 25.15 199 SER A C 1
ATOM 1605 O O . SER A 1 199 ? -14.087 22.231 -19.225 1.00 25.86 199 SER A O 1
ATOM 1608 N N . ARG A 1 200 ? -15.271 23.698 -20.495 1.00 26.54 200 ARG A N 1
ATOM 1609 C CA . ARG A 1 200 ? -15.983 24.350 -19.366 1.00 26.32 200 ARG A CA 1
ATOM 1610 C C . ARG A 1 200 ? -16.985 23.365 -18.741 1.00 25.42 200 ARG A C 1
ATOM 1611 O O . ARG A 1 200 ? -17.138 23.408 -17.509 1.00 23.30 200 ARG A O 1
ATOM 1619 N N . LEU A 1 201 ? -17.614 22.491 -19.537 1.00 24.79 201 LEU A N 1
ATOM 1620 C CA . LEU A 1 201 ? -18.527 21.426 -19.028 1.00 24.66 201 LEU A CA 1
ATOM 1621 C C . LEU A 1 201 ? -17.737 20.469 -18.123 1.00 25.19 201 LEU A C 1
ATOM 1622 O O . LEU A 1 201 ? -18.237 20.127 -17.039 1.00 22.43 201 LEU A O 1
ATOM 1627 N N . LYS A 1 202 ? -16.536 20.071 -18.549 1.00 23.77 202 LYS A N 1
ATOM 1628 C CA . LYS A 1 202 ? -15.624 19.194 -17.768 1.00 27.73 202 LYS A CA 1
ATOM 1629 C C . LYS A 1 202 ? -15.218 19.911 -16.476 1.00 25.44 202 LYS A C 1
ATOM 1630 O O . LYS A 1 202 ? -15.172 19.247 -15.423 1.00 25.66 202 LYS A O 1
ATOM 1636 N N . PHE A 1 203 ? -14.925 21.212 -16.545 1.00 23.70 203 PHE A N 1
ATOM 1637 C CA . PHE A 1 203 ? -14.591 22.029 -15.352 1.00 22.87 203 PHE A CA 1
ATOM 1638 C C . PHE A 1 203 ? -15.747 21.934 -14.352 1.00 25.12 203 PHE A C 1
ATOM 1639 O O . PHE A 1 203 ? -15.494 21.718 -13.151 1.00 24.13 203 PHE A O 1
ATOM 1647 N N . CYS A 1 204 ? -16.985 22.089 -14.836 1.00 25.14 204 CYS A N 1
ATOM 1648 C CA . CYS A 1 204 ? -18.222 22.051 -14.007 1.00 24.44 204 CYS A CA 1
ATOM 1649 C C . CYS A 1 204 ? -18.339 20.693 -13.308 1.00 21.17 204 CYS A C 1
ATOM 1650 O O . CYS A 1 204 ? -18.687 20.673 -12.114 1.00 19.07 204 CYS A O 1
ATOM 1653 N N . PHE A 1 205 ? -18.053 19.597 -14.015 1.00 20.98 205 PHE A N 1
ATOM 1654 C CA . PHE A 1 205 ? -18.094 18.232 -13.433 1.00 22.95 205 PHE A CA 1
ATOM 1655 C C . PHE A 1 205 ? -17.106 18.145 -12.264 1.00 24.54 205 PHE A C 1
ATOM 1656 O O . PHE A 1 205 ? -17.467 17.662 -11.176 1.00 20.91 205 PHE A O 1
ATOM 1664 N N . TRP A 1 206 ? -15.866 18.577 -12.492 1.00 21.18 206 TRP A N 1
ATOM 1665 C CA . TRP A 1 206 ? -14.777 18.426 -11.494 1.00 22.84 206 TRP A CA 1
ATOM 1666 C C . TRP A 1 206 ? -15.043 19.374 -10.321 1.00 19.33 206 TRP A C 1
ATOM 1667 O O . TRP A 1 206 ? -14.733 18.999 -9.186 1.00 20.17 206 TRP A O 1
ATOM 1678 N N . PHE A 1 207 ? -15.658 20.528 -10.580 1.00 20.66 207 PHE A N 1
ATOM 1679 C CA . PHE A 1 207 ? -16.057 21.495 -9.527 1.00 22.05 207 PHE A CA 1
ATOM 1680 C C . PHE A 1 207 ? -17.135 20.854 -8.644 1.00 20.11 207 PHE A C 1
ATOM 1681 O O . PHE A 1 207 ? -17.062 20.979 -7.403 1.00 19.03 207 PHE A O 1
ATOM 1689 N N . LEU A 1 208 ? -18.113 20.190 -9.265 1.00 21.41 208 LEU A N 1
ATOM 1690 C CA . LEU A 1 208 ? -19.158 19.414 -8.545 1.00 21.32 208 LEU A CA 1
ATOM 1691 C C . LEU A 1 208 ? -18.474 18.316 -7.717 1.00 20.84 208 LEU A C 1
ATOM 1692 O O . LEU A 1 208 ? -18.755 18.217 -6.511 1.00 21.01 208 LEU A O 1
ATOM 1697 N N . LEU A 1 209 ? -17.567 17.544 -8.319 1.00 21.51 209 LEU A N 1
ATOM 1698 C CA . LEU A 1 209 ? -16.878 16.429 -7.614 1.00 21.91 209 LEU A CA 1
ATOM 1699 C C . LEU A 1 209 ? -16.112 16.981 -6.403 1.00 22.82 209 LEU A C 1
ATOM 1700 O O . LEU A 1 209 ? -16.240 16.399 -5.292 1.00 20.98 209 LEU A O 1
ATOM 1705 N N . ALA A 1 210 ? -15.369 18.075 -6.589 1.00 20.35 210 ALA A N 1
ATOM 1706 C CA . ALA A 1 210 ? -14.539 18.708 -5.537 1.00 20.17 210 ALA A CA 1
ATOM 1707 C C . ALA A 1 210 ? -15.418 19.179 -4.367 1.00 18.33 210 ALA A C 1
ATOM 1708 O O . ALA A 1 210 ? -15.099 18.852 -3.205 1.00 20.30 210 ALA A O 1
ATOM 1710 N N . THR A 1 211 ? -16.479 19.935 -4.647 1.00 20.59 211 THR A N 1
ATOM 1711 C CA . THR A 1 211 ? -17.336 20.559 -3.606 1.00 18.46 211 THR A CA 1
ATOM 1712 C C . THR A 1 211 ? -18.172 19.478 -2.910 1.00 18.97 211 THR A C 1
ATOM 1713 O O . THR A 1 211 ? -18.337 19.565 -1.682 1.00 19.26 211 THR A O 1
ATOM 1717 N N . TRP A 1 212 ? -18.684 18.498 -3.655 1.00 18.57 212 TRP A N 1
ATOM 1718 C CA . TRP A 1 212 ? -19.485 17.394 -3.066 1.00 20.03 212 TRP A CA 1
ATOM 1719 C C . TRP A 1 212 ? -18.600 16.571 -2.129 1.00 20.96 212 TRP A C 1
ATOM 1720 O O . TRP A 1 212 ? -19.125 16.097 -1.112 1.00 21.67 212 TRP A O 1
ATOM 1731 N N . SER A 1 213 ? -17.312 16.431 -2.454 1.00 20.56 213 SER A N 1
ATOM 1732 C CA . SER A 1 213 ? -16.344 15.608 -1.682 1.00 22.29 213 SER A CA 1
ATOM 1733 C C . SER A 1 213 ? -16.136 16.208 -0.283 1.00 24.54 213 SER A C 1
ATOM 1734 O O . SER A 1 213 ? -15.676 15.481 0.620 1.00 24.00 213 SER A O 1
ATOM 1737 N N . ILE A 1 214 ? -16.489 17.481 -0.088 1.00 21.97 214 ILE A N 1
ATOM 1738 C CA . ILE A 1 214 ? -16.371 18.144 1.245 1.00 20.53 214 ILE A CA 1
ATOM 1739 C C . ILE A 1 214 ? -17.432 17.567 2.195 1.00 19.77 214 ILE A C 1
ATOM 1740 O O . ILE A 1 214 ? -17.210 17.591 3.415 1.00 20.11 214 ILE A O 1
ATOM 1745 N N . TYR A 1 21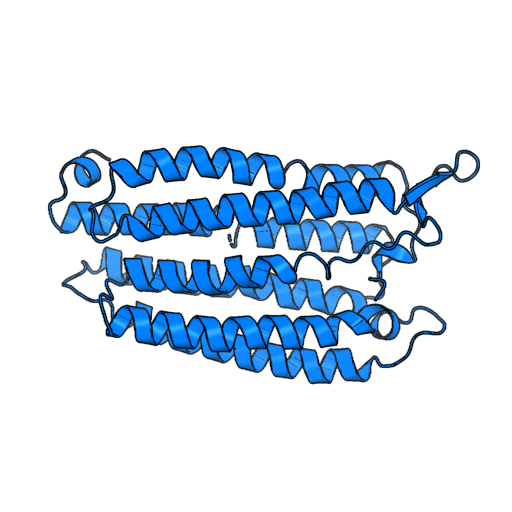5 ? -18.542 17.039 1.680 1.00 19.81 215 TYR A N 1
ATOM 1746 C CA . TYR A 1 215 ? -19.655 16.549 2.537 1.00 19.96 215 TYR A CA 1
ATOM 1747 C C . TYR A 1 215 ? -19.225 15.284 3.281 1.00 19.53 215 TYR A C 1
ATOM 1748 O O . TYR A 1 215 ? -19.437 15.188 4.489 1.00 19.39 215 TYR A O 1
ATOM 1757 N N . PRO A 1 216 ? -18.616 14.269 2.625 1.00 20.86 216 PRO A N 1
ATOM 1758 C CA . PRO A 1 216 ? -18.088 13.115 3.356 1.00 23.72 216 PRO A CA 1
ATOM 1759 C C . PRO A 1 216 ? -16.970 13.501 4.337 1.00 23.90 216 PRO A C 1
ATOM 1760 O O . PRO A 1 216 ? -16.804 12.833 5.341 1.00 21.84 216 PRO A O 1
ATOM 1764 N N . PHE A 1 217 ? -16.230 14.571 4.046 1.00 23.80 217 PHE A N 1
ATOM 1765 C CA . PHE A 1 217 ? -15.168 15.087 4.947 1.00 23.04 217 PHE A CA 1
ATOM 1766 C C . PHE A 1 217 ? -15.819 15.598 6.239 1.00 22.51 217 PHE A C 1
ATOM 1767 O O . PHE A 1 217 ? -15.348 15.239 7.334 1.00 21.37 217 PHE A O 1
ATOM 1775 N N . ALA A 1 218 ? -16.892 16.386 6.115 1.00 20.43 218 ALA A N 1
ATOM 1776 C CA . ALA A 1 218 ? -17.687 16.919 7.247 1.00 21.17 218 ALA A CA 1
ATOM 1777 C C . ALA A 1 218 ? -18.321 15.762 8.028 1.00 20.73 218 ALA A C 1
ATOM 1778 O O . ALA A 1 218 ? -18.356 15.836 9.264 1.00 19.12 218 ALA A O 1
ATOM 1780 N N . TYR A 1 219 ? -18.814 14.741 7.322 1.00 20.72 219 TYR A N 1
ATOM 1781 C CA . TYR A 1 219 ? -19.364 13.483 7.896 1.00 23.42 219 TYR A CA 1
ATOM 1782 C C . TYR A 1 219 ? -18.325 12.832 8.823 1.00 21.10 219 TYR A C 1
ATOM 1783 O O . TYR A 1 219 ? -18.709 12.285 9.881 1.00 20.32 219 TYR A O 1
ATOM 1792 N N . ALA A 1 220 ? -17.042 12.905 8.447 1.00 22.40 220 ALA A N 1
ATOM 1793 C CA . ALA A 1 220 ? -15.921 12.168 9.085 1.00 21.29 220 ALA A CA 1
ATOM 1794 C C . ALA A 1 220 ? -15.367 12.916 10.309 1.00 22.81 220 ALA A C 1
ATOM 1795 O O . ALA A 1 220 ? -14.586 12.306 11.057 1.00 24.91 220 ALA A O 1
ATOM 1797 N N . MET A 1 221 ? -15.744 14.182 10.516 1.00 24.97 221 MET A N 1
ATOM 1798 C CA . MET A 1 221 ? -15.130 15.064 11.549 1.00 23.77 221 MET A CA 1
ATOM 1799 C C . MET A 1 221 ? -15.260 14.450 12.945 1.00 22.69 221 MET A C 1
ATOM 1800 O O . MET A 1 221 ? -14.371 14.621 13.770 1.00 24.08 221 MET A O 1
ATOM 1805 N N . PRO A 1 222 ? -16.360 13.741 13.281 1.00 23.39 222 PRO A N 1
ATOM 1806 C CA . PRO A 1 222 ? -16.451 13.029 14.563 1.00 23.60 222 PRO A CA 1
ATOM 1807 C C . PRO A 1 222 ? -15.281 12.072 14.865 1.00 24.42 222 PRO A C 1
ATOM 1808 O O . PRO A 1 222 ? -15.005 11.834 16.033 1.00 26.12 222 PRO A O 1
ATOM 1812 N N . LEU A 1 223 ? -14.627 11.541 13.827 1.00 23.42 223 LEU A N 1
ATOM 1813 C CA . LEU A 1 223 ? -13.389 10.718 13.939 1.00 26.86 223 LEU A CA 1
ATOM 1814 C C . LEU A 1 223 ? -12.319 11.495 14.719 1.00 25.74 223 LEU A C 1
ATOM 1815 O O . LEU A 1 223 ? -11.497 10.850 15.404 1.00 23.50 223 LEU A O 1
ATOM 1820 N N . PHE A 1 224 ? -12.307 12.826 14.588 1.00 20.70 224 PHE A N 1
ATOM 1821 C CA . PHE A 1 224 ? -11.284 13.728 15.182 1.00 23.03 224 PHE A CA 1
ATOM 1822 C C . PHE A 1 224 ? -11.686 14.135 16.606 1.00 23.82 224 PHE A C 1
ATOM 1823 O O . PHE A 1 224 ? -11.008 15.008 17.191 1.00 25.72 224 PHE A O 1
ATOM 1831 N N . ALA A 1 225 ? -12.750 13.524 17.141 1.00 25.27 225 ALA A N 1
ATOM 1832 C CA . ALA A 1 225 ? -13.241 13.713 18.530 1.00 22.50 225 ALA A CA 1
ATOM 1833 C C . ALA A 1 225 ? -13.158 15.191 18.907 1.00 25.21 225 ALA A C 1
ATOM 1834 O O . ALA A 1 225 ? -12.475 15.571 19.859 1.00 22.40 225 ALA A O 1
ATOM 1836 N N . PRO A 1 226 ? -13.867 16.080 18.177 1.00 27.37 226 PRO A N 1
ATOM 1837 C CA . PRO A 1 226 ? -13.663 17.519 18.323 1.00 26.54 226 PRO A CA 1
ATOM 1838 C C . PRO A 1 226 ? -14.162 18.099 19.654 1.00 26.26 226 PRO A C 1
ATOM 1839 O O . PRO A 1 226 ? -15.089 17.560 20.248 1.00 24.45 226 PRO A O 1
ATOM 1843 N N . THR A 1 227 ? -13.496 19.168 20.088 1.00 24.39 227 THR A N 1
ATOM 1844 C CA . THR A 1 227 ? -13.963 20.135 21.112 1.00 26.10 227 THR A CA 1
ATOM 1845 C C . THR A 1 227 ? -14.876 21.155 20.425 1.00 23.13 227 THR A C 1
ATOM 1846 O O . THR A 1 227 ? -15.085 21.025 19.200 1.00 24.03 227 THR A O 1
ATOM 1850 N N . ALA A 1 228 ? -15.376 22.142 21.171 1.00 22.72 228 ALA A N 1
ATOM 1851 C CA . ALA A 1 228 ? -16.197 23.252 20.630 1.00 26.27 228 ALA A CA 1
ATOM 1852 C C . ALA A 1 228 ? -15.472 23.894 19.437 1.00 24.61 228 ALA A C 1
ATOM 1853 O O . ALA A 1 228 ? -16.144 24.244 18.448 1.00 22.95 228 ALA A O 1
ATOM 1855 N N . ASP A 1 229 ? -14.147 24.039 19.516 1.00 23.93 229 ASP A N 1
ATOM 1856 C CA . ASP A 1 229 ? -13.318 24.660 18.445 1.00 23.85 229 ASP A CA 1
ATOM 1857 C C . ASP A 1 229 ? -13.393 23.812 17.171 1.00 21.67 229 ASP A C 1
ATOM 1858 O O . ASP A 1 229 ? -13.478 24.395 16.072 1.00 21.72 229 ASP A O 1
ATOM 1863 N N . GLY A 1 230 ? -13.323 22.487 17.314 1.00 24.85 230 GLY A N 1
ATOM 1864 C CA . GLY A 1 230 ? -13.439 21.534 16.195 1.00 22.43 230 GLY A CA 1
ATOM 1865 C C . GLY A 1 230 ? -14.813 21.595 15.557 1.00 22.46 230 GLY A C 1
ATOM 1866 O O . GLY A 1 230 ? -14.917 21.400 14.323 1.00 22.33 230 GLY A O 1
ATOM 1867 N N . VAL A 1 231 ? -15.844 21.855 16.362 1.00 23.18 231 VAL A N 1
ATOM 1868 C CA . VAL A 1 231 ? -17.245 21.996 15.869 1.00 22.65 231 VAL A CA 1
ATOM 1869 C C . VAL A 1 231 ? -17.339 23.286 15.049 1.00 21.74 231 VAL A C 1
ATOM 1870 O O . VAL A 1 231 ? -17.985 23.256 13.997 1.00 20.29 231 VAL A O 1
ATOM 1874 N N . VAL A 1 232 ? -16.711 24.377 15.500 1.00 21.45 232 VAL A N 1
ATOM 1875 C CA . VAL A 1 232 ? -16.633 25.638 14.703 1.00 23.83 232 VAL A CA 1
ATOM 1876 C C . VAL A 1 232 ? -16.032 25.302 13.331 1.00 22.27 232 VAL A C 1
ATOM 1877 O O . VAL A 1 232 ? -16.616 25.699 12.300 1.00 22.29 232 VAL A O 1
ATOM 1881 N N . VAL A 1 233 ? -14.902 24.593 13.317 1.00 22.44 233 VAL A N 1
ATOM 1882 C CA . VAL A 1 233 ? -14.206 24.167 12.065 1.00 22.46 233 VAL A CA 1
ATOM 1883 C C . VAL A 1 233 ? -15.190 23.375 11.194 1.00 22.15 233 VAL A C 1
ATOM 1884 O O . VAL A 1 233 ? -15.279 23.658 9.975 1.00 20.18 233 VAL A O 1
ATOM 1888 N N . ARG A 1 234 ? -15.914 22.422 11.785 1.00 19.20 234 ARG A N 1
ATOM 1889 C CA . ARG A 1 234 ? -16.834 21.530 11.029 1.00 20.26 234 ARG A CA 1
ATOM 1890 C C . ARG A 1 234 ? -17.919 22.373 10.350 1.00 20.58 234 ARG A C 1
ATOM 1891 O O . ARG A 1 234 ? -18.245 22.085 9.186 1.00 20.39 234 ARG A O 1
ATOM 1899 N N . GLN A 1 235 ? -18.479 23.361 11.053 1.00 21.26 235 GLN A N 1
ATOM 1900 C CA . GLN A 1 235 ? -19.615 24.164 10.521 1.00 23.94 235 GLN A CA 1
ATOM 1901 C C . GLN A 1 235 ? -19.080 25.141 9.464 1.00 21.73 235 GLN A C 1
ATOM 1902 O O . GLN A 1 235 ? -19.819 25.416 8.505 1.00 22.03 235 GLN A O 1
ATOM 1908 N N . VAL A 1 236 ? -17.831 25.600 9.594 1.00 20.42 236 VAL A N 1
ATOM 1909 C CA . VAL A 1 236 ? -17.145 26.400 8.534 1.00 21.92 236 VAL A CA 1
ATOM 1910 C C . VAL A 1 236 ? -16.983 25.527 7.283 1.00 19.76 236 VAL A C 1
ATOM 1911 O O . VAL A 1 236 ? -17.265 26.014 6.176 1.00 20.61 236 VAL A O 1
ATOM 1915 N N . ILE A 1 237 ? -16.536 24.283 7.459 1.00 22.69 237 ILE A N 1
ATOM 1916 C CA . ILE A 1 237 ? -16.376 23.287 6.357 1.00 22.80 237 ILE A CA 1
ATOM 1917 C C . ILE A 1 237 ? -17.720 23.132 5.630 1.00 22.12 237 ILE A C 1
ATOM 1918 O O . ILE A 1 237 ? -17.738 23.255 4.391 1.00 20.88 237 ILE A O 1
ATOM 1923 N N . TYR A 1 238 ? -18.812 22.903 6.367 1.00 21.66 238 TYR A N 1
ATOM 1924 C CA . TYR A 1 238 ? -20.181 22.779 5.798 1.00 23.12 238 TYR A CA 1
ATOM 1925 C C . TYR A 1 238 ? -20.553 24.049 5.025 1.00 26.55 238 TYR A C 1
ATOM 1926 O O . TYR A 1 238 ? -21.146 23.927 3.938 1.00 21.39 238 TYR A O 1
ATOM 1935 N N . THR A 1 239 ? -20.239 25.231 5.566 1.00 22.68 239 THR A N 1
ATOM 1936 C CA . THR A 1 239 ? -20.588 26.536 4.940 1.00 24.39 239 THR A CA 1
ATOM 1937 C C . THR A 1 239 ? -19.868 26.668 3.591 1.00 21.71 239 THR A C 1
ATOM 1938 O O . THR A 1 239 ? -20.512 27.089 2.622 1.00 21.03 239 THR A O 1
ATOM 1942 N N . VAL A 1 240 ? -18.575 26.346 3.535 1.00 21.62 240 VAL A N 1
ATOM 1943 C CA . VAL A 1 240 ? -17.786 26.366 2.269 1.00 22.66 240 VAL A CA 1
ATOM 1944 C C . VAL A 1 240 ? -18.431 25.381 1.283 1.00 21.78 240 VAL A C 1
ATOM 1945 O O . VAL A 1 240 ? -18.625 25.752 0.109 1.00 19.84 240 VAL A O 1
ATOM 1949 N N . ALA A 1 241 ? -18.771 24.176 1.751 1.00 22.40 241 ALA A N 1
ATOM 1950 C CA . ALA A 1 241 ? -19.418 23.120 0.937 1.00 20.81 241 ALA A CA 1
ATOM 1951 C C . ALA A 1 241 ? -20.738 23.651 0.367 1.00 20.90 241 ALA A C 1
ATOM 1952 O O . ALA A 1 241 ? -20.932 23.569 -0.864 1.00 19.35 241 ALA A O 1
ATOM 1954 N N . ASP A 1 242 ? -21.608 24.178 1.230 1.00 21.79 242 ASP A N 1
ATOM 1955 C CA . ASP A 1 242 ? -22.977 24.632 0.861 1.00 23.07 242 ASP A CA 1
ATOM 1956 C C . ASP A 1 242 ? -22.885 25.758 -0.176 1.00 20.29 242 ASP A C 1
ATOM 1957 O O . ASP A 1 242 ? -23.504 25.635 -1.250 1.00 21.82 242 ASP A O 1
ATOM 1962 N N . VAL A 1 243 ? -22.144 26.825 0.133 1.00 22.61 243 VAL A N 1
ATOM 1963 C CA . VAL A 1 243 ? -22.032 28.023 -0.753 1.00 22.60 243 VAL A CA 1
ATOM 1964 C C . VAL A 1 243 ? -21.383 27.612 -2.082 1.00 23.25 243 VAL A C 1
ATOM 1965 O O . VAL A 1 243 ? -21.892 28.027 -3.144 1.00 21.19 243 VAL A O 1
ATOM 1969 N N . SER A 1 244 ? -20.311 26.816 -2.044 1.00 22.00 244 SER A N 1
ATOM 1970 C CA . SER A 1 244 ? -19.540 26.431 -3.259 1.00 22.85 244 SER A CA 1
ATOM 1971 C C . SER A 1 244 ? -20.362 25.467 -4.127 1.00 20.82 244 SER A C 1
ATOM 1972 O O . SER A 1 244 ? -20.467 25.718 -5.349 1.00 19.61 244 SER A O 1
ATOM 1975 N N . SER A 1 245 ? -20.940 24.416 -3.536 1.00 20.02 245 SER A N 1
ATOM 1976 C CA . SER A 1 245 ? -21.658 23.339 -4.272 1.00 18.74 245 SER A CA 1
ATOM 1977 C C . SER A 1 245 ? -22.960 23.860 -4.881 1.00 20.89 245 SER A C 1
ATOM 1978 O O . SER A 1 245 ? -23.372 23.402 -5.947 1.00 20.46 245 SER A O 1
ATOM 2010 N N . LEU A 1 247 ? -24.342 27.599 -4.808 1.00 21.29 247 LEU A N 1
ATOM 2011 C CA . LEU A 1 247 ? -24.393 28.930 -5.398 1.00 21.91 247 LEU A CA 1
ATOM 2012 C C . LEU A 1 247 ? -23.224 29.144 -6.369 1.00 20.82 247 LEU A C 1
ATOM 2013 O O . LEU A 1 247 ? -23.481 29.556 -7.513 1.00 21.49 247 LEU A O 1
ATOM 2018 N N . VAL A 1 248 ? -21.977 28.916 -5.945 1.00 21.09 248 VAL A N 1
ATOM 2019 C CA . VAL A 1 248 ? -20.801 29.131 -6.843 1.00 22.76 248 VAL A CA 1
ATOM 2020 C C . VAL A 1 248 ? -20.945 28.216 -8.066 1.00 20.49 248 VAL A C 1
ATOM 2021 O O . VAL A 1 248 ? -20.798 28.707 -9.197 1.00 23.58 248 VAL A O 1
ATOM 2025 N N . PHE A 1 249 ? -21.234 26.931 -7.857 1.00 20.42 249 PHE A N 1
ATOM 2026 C CA . PHE A 1 249 ? -21.476 25.961 -8.957 1.00 19.98 249 PHE A CA 1
ATOM 2027 C C . PHE A 1 249 ? -22.573 26.510 -9.876 1.00 19.63 249 PHE A C 1
ATOM 2028 O O . PHE A 1 249 ? -22.394 26.519 -11.110 1.00 20.08 249 PHE A O 1
ATOM 2036 N N . GLY A 1 250 ? -23.689 26.944 -9.285 1.00 21.74 250 GLY A N 1
ATOM 2037 C CA . GLY A 1 250 ? -24.841 27.497 -10.025 1.00 23.26 250 GLY A CA 1
ATOM 2038 C C . GLY A 1 250 ? -24.425 28.637 -10.940 1.00 22.39 250 GLY A C 1
ATOM 2039 O O . GLY A 1 250 ? -24.859 28.650 -12.118 1.00 21.47 250 GLY A O 1
ATOM 2040 N N . VAL A 1 251 ? -23.620 29.571 -10.426 1.00 22.21 251 VAL A N 1
ATOM 2041 C CA . VAL A 1 251 ? -23.166 30.779 -11.179 1.00 24.40 251 VAL A CA 1
ATOM 2042 C C . VAL A 1 251 ? -22.241 30.323 -12.314 1.00 25.69 251 VAL A C 1
ATOM 2043 O O . VAL A 1 251 ? -22.439 30.777 -13.462 1.00 23.20 251 VAL A O 1
ATOM 2047 N N . ILE A 1 252 ? -21.267 29.459 -12.011 1.00 22.83 252 ILE A N 1
ATOM 2048 C CA . ILE A 1 252 ? -20.297 28.934 -13.016 1.00 25.20 252 ILE A CA 1
ATOM 2049 C C . ILE A 1 252 ? -21.081 28.223 -14.128 1.00 24.20 252 ILE A C 1
ATOM 2050 O O . ILE A 1 252 ? -20.815 28.494 -15.322 1.00 21.71 252 ILE A O 1
ATOM 2055 N N . LEU A 1 253 ? -22.026 27.358 -13.754 1.00 22.67 253 LEU A N 1
ATOM 2056 C CA . LEU A 1 253 ? -22.850 26.587 -14.720 1.00 22.32 253 LEU A CA 1
ATOM 2057 C C . LEU A 1 253 ? -23.697 27.549 -15.561 1.00 21.57 253 LEU A C 1
ATOM 2058 O O . LEU A 1 253 ? -23.793 27.328 -16.793 1.00 20.81 253 LEU A O 1
ATOM 2063 N N . SER A 1 254 ? -24.300 28.563 -14.930 1.00 24.02 254 SER A N 1
ATOM 2064 C CA . SER A 1 254 ? -25.168 29.556 -15.617 1.00 24.23 254 SER A CA 1
ATOM 2065 C C . SER A 1 254 ? -24.367 30.246 -16.727 1.00 23.72 254 SER A C 1
ATOM 2066 O O . SER A 1 254 ? -24.957 30.534 -17.783 1.00 23.62 254 SER A O 1
ATOM 2069 N N . GLN A 1 255 ? -23.075 30.490 -16.495 1.00 24.15 255 GLN A N 1
ATOM 2070 C CA . GLN A 1 255 ? -22.185 31.206 -17.451 1.00 28.88 255 GLN A CA 1
ATOM 2071 C C . GLN A 1 255 ? -21.861 30.281 -18.630 1.00 27.78 255 GLN A C 1
ATOM 2072 O O . GLN A 1 255 ? -21.761 30.785 -19.762 1.00 23.42 255 GLN A O 1
ATOM 2078 N N . VAL A 1 256 ? -21.732 28.973 -18.387 1.00 24.31 256 VAL A N 1
ATOM 2079 C CA . VAL A 1 256 ? -21.535 27.964 -19.469 1.00 23.57 256 VAL A CA 1
ATOM 2080 C C . VAL A 1 256 ? -22.817 27.903 -20.308 1.00 24.90 256 VAL A C 1
ATOM 2081 O O . VAL A 1 256 ? -22.709 27.877 -21.554 1.00 23.01 256 VAL A O 1
ATOM 2085 N N . ALA A 1 257 ? -23.986 27.895 -19.655 1.00 26.20 257 ALA A N 1
ATOM 2086 C CA . ALA A 1 257 ? -25.314 27.894 -20.315 1.00 26.39 257 ALA A CA 1
ATOM 2087 C C . ALA A 1 257 ? -25.458 29.151 -21.181 1.00 25.81 257 ALA A C 1
ATOM 2088 O O . ALA A 1 257 ? -25.993 29.037 -22.297 1.00 24.05 257 ALA A O 1
ATOM 2090 N N . LEU A 1 258 ? -24.999 30.309 -20.694 1.00 24.60 258 LEU A N 1
ATOM 2091 C CA . LEU A 1 258 ? -25.021 31.578 -21.476 1.00 26.61 258 LEU A CA 1
ATOM 2092 C C . LEU A 1 258 ? -24.133 31.433 -22.718 1.00 27.84 258 LEU A C 1
ATOM 2093 O O . LEU A 1 258 ? -24.564 31.875 -23.807 1.00 28.41 258 LEU A O 1
ATOM 2098 N N . ARG A 1 259 ? -22.941 30.846 -22.566 1.00 25.42 259 ARG A N 1
ATOM 2099 C CA . ARG A 1 259 ? -21.975 30.653 -23.683 1.00 27.11 259 ARG A CA 1
ATOM 2100 C C . ARG A 1 259 ? -22.608 29.729 -24.732 1.00 25.84 259 ARG A C 1
ATOM 2101 O O . ARG A 1 259 ? -22.543 30.059 -25.935 1.00 24.90 259 ARG A O 1
ATOM 2106 N N . ARG A 1 260 ? -23.214 28.620 -24.301 1.00 24.17 260 ARG A N 1
ATOM 2107 C CA . ARG A 1 260 ? -23.899 27.661 -25.207 1.00 23.92 260 ARG A CA 1
ATOM 2108 C C . ARG A 1 260 ? -25.042 28.385 -25.930 1.00 28.82 260 ARG A C 1
ATOM 2109 O O . ARG A 1 260 ? -25.183 28.199 -27.157 1.00 27.73 260 ARG A O 1
ATOM 2117 N N . SER A 1 261 ? -25.826 29.176 -25.193 1.00 24.12 261 SER A N 1
ATOM 2118 C CA . SER A 1 261 ? -26.947 29.993 -25.728 1.00 26.94 261 SER A CA 1
ATOM 2119 C C . SER A 1 261 ? -26.417 30.924 -26.826 1.00 28.45 261 SER A C 1
ATOM 2120 O O . SER A 1 261 ? -26.997 30.929 -27.921 1.00 27.50 261 SER A O 1
ATOM 2123 N N . ALA A 1 262 ? -25.342 31.668 -26.542 1.00 27.02 262 ALA A N 1
ATOM 2124 C CA . ALA A 1 262 ? -24.717 32.633 -27.477 1.00 31.69 262 ALA A CA 1
ATOM 2125 C C . ALA A 1 262 ? -24.221 31.888 -28.723 1.00 32.45 262 ALA A C 1
ATOM 2126 O O . ALA A 1 262 ? -24.501 32.354 -29.844 1.00 33.27 262 ALA A O 1
ATOM 2128 N N . GLU A 1 263 ? -23.531 30.761 -28.532 1.00 33.89 263 GLU A N 1
ATOM 2129 C CA . GLU A 1 263 ? -22.956 29.938 -29.631 1.00 33.11 263 GLU A CA 1
ATOM 2130 C C . GLU A 1 263 ? -24.076 29.478 -30.565 1.00 38.66 263 GLU A C 1
ATOM 2131 O O . GLU A 1 263 ? -23.809 29.318 -31.772 1.00 37.41 263 GLU A O 1
ATOM 2137 N N . GLU A 1 264 ? -25.277 29.269 -30.021 1.00 32.94 264 GLU A N 1
ATOM 2138 C CA . GLU A 1 264 ? -26.438 28.708 -30.762 1.00 33.84 264 GLU A CA 1
ATOM 2139 C C . GLU A 1 264 ? -27.291 29.849 -31.329 1.00 29.26 264 GLU A C 1
ATOM 2140 O O . GLU A 1 264 ? -28.344 29.551 -31.910 1.00 33.72 264 GLU A O 1
ATOM 2146 N N . GLY A 1 265 ? -26.849 31.097 -31.149 1.00 34.31 265 GLY A N 1
ATOM 2147 C CA . GLY A 1 265 ? -27.418 32.287 -31.813 1.00 33.85 265 GLY A CA 1
ATOM 2148 C C . GLY A 1 265 ? -28.504 32.967 -30.996 1.00 34.29 265 GLY A C 1
ATOM 2149 O O . GLY A 1 265 ? -29.308 33.701 -31.595 1.00 29.41 265 GLY A O 1
ATOM 2150 N N . PHE A 1 266 ? -28.546 32.753 -29.677 1.00 31.06 266 PHE A N 1
ATOM 2151 C CA . PHE A 1 266 ? -29.500 33.452 -28.779 1.00 28.37 266 PHE A CA 1
ATOM 2152 C C . PHE A 1 266 ? -28.929 34.829 -28.423 1.00 29.43 266 PHE A C 1
ATOM 2153 O O . PHE A 1 266 ? -28.013 34.914 -27.581 1.00 33.37 266 PHE A O 1
ATOM 2161 N N . GLU A 1 267 ? -29.479 35.876 -29.044 1.00 37.24 267 GLU A N 1
ATOM 2162 C CA . GLU A 1 267 ? -28.923 37.256 -29.042 1.00 40.73 267 GLU A CA 1
ATOM 2163 C C . GLU A 1 267 ? -28.771 37.769 -27.613 1.00 34.03 267 GLU A C 1
ATOM 2164 O O . GLU A 1 267 ? -27.725 38.307 -27.262 1.00 36.71 267 GLU A O 1
ATOM 2170 N N . PRO A 1 268 ? -29.802 37.647 -26.746 1.00 34.64 268 PRO A N 1
ATOM 2171 C CA . PRO A 1 268 ? -29.713 38.168 -25.380 1.00 32.05 268 PRO A CA 1
ATOM 2172 C C . PRO A 1 268 ? -28.526 37.572 -24.604 1.00 30.85 268 PRO A C 1
ATOM 2173 O O . PRO A 1 268 ? -28.022 38.229 -23.708 1.00 33.22 268 PRO A O 1
ATOM 2177 N N . ALA A 1 269 ? -28.102 36.358 -24.969 1.00 29.98 269 ALA A N 1
ATOM 2178 C CA . ALA A 1 269 ? -26.951 35.650 -24.361 1.00 34.78 269 ALA A CA 1
ATOM 2179 C C . ALA A 1 269 ? -25.637 36.211 -24.925 1.00 39.69 269 ALA A C 1
ATOM 2180 O O . ALA A 1 269 ? -24.661 36.307 -24.157 1.00 46.96 269 ALA A O 1
ATOM 2182 N N . ARG A 1 270 ? -25.616 36.568 -26.214 1.00 42.34 270 ARG A N 1
ATOM 2183 C CA . ARG A 1 270 ? -24.442 37.194 -26.884 1.00 53.40 270 ARG A CA 1
ATOM 2184 C C . ARG A 1 270 ? -24.189 38.568 -26.253 1.00 57.66 270 ARG A C 1
ATOM 2185 O O . ARG A 1 270 ? -23.023 38.859 -25.923 1.00 71.50 270 ARG A O 1
ATOM 2193 N N . VAL A 1 271 ? -25.249 39.363 -26.078 1.00 60.71 271 VAL A N 1
ATOM 2194 C CA . VAL A 1 271 ? -25.202 40.736 -25.490 1.00 62.48 271 VAL A CA 1
ATOM 2195 C C . VAL A 1 271 ? -24.663 40.649 -24.056 1.00 66.14 271 VAL A C 1
ATOM 2196 O O . VAL A 1 271 ? -24.092 41.650 -23.582 1.00 78.63 271 VAL A O 1
ATOM 2200 N N . ALA A 1 272 ? -24.832 39.497 -23.399 1.00 70.41 272 ALA A N 1
ATOM 2201 C CA . ALA A 1 272 ? -24.349 39.219 -22.025 1.00 64.83 272 ALA A CA 1
ATOM 2202 C C . ALA A 1 272 ? -23.213 38.189 -22.073 1.00 73.43 272 ALA A C 1
ATOM 2203 O O . ALA A 1 272 ? -22.069 38.506 -22.409 1.00 79.57 272 ALA A O 1
#

Solvent-accessible surface area: 11934 Å² total

Organism: NCBI:txid1798193

B-factor: mean 31.9, std 12.82, range [18.33, 106.03]